Protein AF-A0A4R1QS02-F1 (afdb_monomer)

Secondary structure (DSSP, 8-state):
-----EEEEEHHHHHHHH--HHHHHHHH-TTS------HHHHHHHHHHHHHHHHHHTT-S-STTEEEEEEEEETTEEEEEEEE-S---S--PPP---HHHHHHHHHHHHHHS-STHHHHHHHHHHHHHHHHHTSTT--HHHHHHHHHHTTGGGGG-S-STHHHHHHHHHHHHTT-HHHHHHHHHTT-TTSSSTT--S-----HHHHHHHHHHHHH----HHHHHHHHHHHHB-SSSB--HHHHHHHHHHHHS---HHHHHHHHHHHHHHHHHHTS-HHHHTTTTT---

Radius of gyration: 21.66 Å; Cα contacts (8 Å, |Δi|>4): 419; chains: 1; bounding box: 42×46×67 Å

Mean predicted aligned error: 13.0 Å

pLDDT: mean 78.94, std 24.0, range [31.12, 98.88]

Foldseek 3Di:
DQDWDWDKDQLVVVDVPDDDPVVVVCVVPVVPDPDPPPPVVVQVSVQVVVLVVCVVLVNDDSPAKGFPDWDDDPRIITTTIGGDDDDPDDPDQDADQLVVLVVLLVLLCVQPPDLVQLLLQQLLLLQLLLQVLFPPRDSRRLSSLSNQLQSLCSVDDDFLSSLLSSLVVCVNVSNNVSSVSVLLLQPLPLDCPQGQDDPPDDPSSNVVSNVCSVVDDDDLSSLSSNLSSLQGDSFFGHDSCVSQVVSCVVRVHHDVVSSVSNVVSLVVSCVRSVHRSCVSSVGVHDGD

Nearest PDB structures (foldseek):
  6xz6-assembly2_C  TM=1.643E-01  e=2.592E+00  Trypanosoma brucei brucei TREU927
  3i4r-assembly1_A  TM=1.699E-01  e=7.916E+00  Homo sapiens

Solvent-accessible surface area (backbone atoms only — not comparable to full-atom values): 15759 Å² total; per-residue (Å²): 100,86,50,78,47,77,50,81,45,53,50,75,63,63,50,74,76,76,57,60,81,77,56,61,50,44,76,77,44,70,86,79,61,93,72,79,81,51,77,63,61,60,44,49,55,52,31,53,52,50,40,54,50,31,48,76,70,66,74,48,73,74,69,41,68,40,61,74,48,71,49,80,57,90,62,30,38,39,39,34,35,33,38,67,52,85,81,88,65,82,88,68,83,37,70,72,54,67,72,53,46,53,46,55,46,56,54,26,38,73,65,37,73,62,61,62,59,32,20,19,43,28,11,10,48,32,25,22,42,50,21,70,55,27,91,92,47,60,28,68,60,31,22,46,42,20,45,45,32,66,49,12,36,36,83,38,94,54,48,53,28,20,31,49,43,16,22,54,52,27,46,74,71,51,19,48,61,48,12,49,36,13,53,44,43,76,27,94,81,56,47,75,88,72,54,90,70,52,84,67,48,55,74,66,48,51,49,49,53,55,57,48,38,72,72,58,81,81,53,72,64,43,50,41,40,35,35,20,55,47,27,33,33,53,76,19,51,46,55,50,66,60,45,52,51,49,49,20,67,77,67,74,56,68,56,65,69,61,53,54,49,45,54,49,41,50,51,50,50,26,63,66,49,72,46,63,61,55,72,58,43,39,33,94,74,46,63,100

Organism: NCBI:txid1469948

Sequence (288 aa):
MKIKISVWLMLHEFFHLSLMPDEEEGIKAPHTFDVAATENMFGDILSDETSMLSESIGLLPPDGLSVSRYAFYGKYVTIDVEYSGGLGGEYRYMLPEREEAEELLREAERCNPGPWGNHSRVTAHCAEKIALECAGLDSNKAYIFGLLHDIGRKFGGRHMGHVADGYSYMMSLSYDEVAQICLTHSFNNQTTDEYIGKFDTTYEELKMIQDVLKVTTMDDYDRLIQLCDSLAGSEGVLDIEERMGDVKRRYGSYPQTKWDSNLALKKYFEQKIGKDIYTVVDKDIFRP

Structure (mmCIF, N/CA/C/O backbone):
data_AF-A0A4R1QS02-F1
#
_entry.id   AF-A0A4R1QS02-F1
#
loop_
_atom_site.group_PDB
_atom_site.id
_atom_site.type_symbol
_atom_site.label_atom_id
_atom_site.label_alt_id
_atom_site.label_comp_id
_atom_site.label_asym_id
_atom_site.label_entity_id
_atom_site.label_seq_id
_atom_site.pdbx_PDB_ins_code
_atom_site.Cartn_x
_atom_site.Cartn_y
_atom_site.Cartn_z
_atom_site.occupancy
_atom_site.B_iso_or_equiv
_atom_site.auth_seq_id
_atom_site.auth_comp_id
_atom_site.auth_asym_id
_atom_site.auth_atom_id
_atom_site.pdbx_PDB_model_num
ATOM 1 N N . MET A 1 1 ? -15.607 -14.112 -27.407 1.00 39.06 1 MET A N 1
ATOM 2 C CA . MET A 1 1 ? -15.462 -12.879 -26.600 1.00 39.06 1 MET A CA 1
ATOM 3 C C . MET A 1 1 ? -13.996 -12.501 -26.686 1.00 39.06 1 MET A C 1
ATOM 5 O O . MET A 1 1 ? -13.191 -13.387 -26.472 1.00 39.06 1 MET A O 1
ATOM 9 N N . LYS A 1 2 ? -13.611 -11.278 -27.071 1.00 35.75 2 LYS A N 1
ATOM 10 C CA . LYS A 1 2 ? -12.179 -10.936 -27.148 1.00 35.75 2 LYS A CA 1
ATOM 11 C C . LYS A 1 2 ? -11.676 -10.607 -25.743 1.00 35.75 2 LYS A C 1
ATOM 13 O O . LYS A 1 2 ? -11.978 -9.531 -25.237 1.00 35.75 2 LYS A O 1
ATOM 18 N N . ILE A 1 3 ? -10.999 -11.553 -25.099 1.00 37.25 3 ILE A N 1
ATOM 19 C CA . ILE A 1 3 ? -10.321 -11.326 -23.818 1.00 37.25 3 ILE A CA 1
ATOM 20 C C . ILE A 1 3 ? -8.899 -10.920 -24.151 1.00 37.25 3 ILE A C 1
ATOM 22 O O . ILE A 1 3 ? -8.190 -11.715 -24.744 1.00 37.25 3 ILE A O 1
ATOM 26 N N . LYS A 1 4 ? -8.492 -9.706 -23.786 1.00 37.53 4 LYS A N 1
ATOM 27 C CA . LYS A 1 4 ? -7.102 -9.275 -23.916 1.00 37.53 4 LYS A CA 1
ATOM 28 C C . LYS A 1 4 ? -6.354 -9.694 -22.653 1.00 37.53 4 LYS A C 1
ATOM 30 O O . LYS A 1 4 ? -6.575 -9.104 -21.601 1.00 37.53 4 LYS A O 1
ATOM 35 N N . ILE A 1 5 ? -5.509 -10.710 -22.757 1.00 39.66 5 ILE A N 1
ATOM 36 C CA . ILE A 1 5 ? -4.589 -11.114 -21.687 1.00 39.66 5 ILE A CA 1
ATOM 37 C C . ILE A 1 5 ? -3.223 -10.582 -22.089 1.00 39.66 5 ILE A C 1
ATOM 39 O O . ILE A 1 5 ? -2.801 -10.878 -23.194 1.00 39.66 5 ILE A O 1
ATOM 43 N N . SER A 1 6 ? -2.567 -9.797 -21.235 1.00 38.88 6 SER A N 1
ATOM 44 C CA . SER A 1 6 ? -1.212 -9.291 -21.482 1.00 38.88 6 SER A CA 1
ATOM 45 C C . SER A 1 6 ? -0.221 -10.140 -20.690 1.00 38.88 6 SER A C 1
ATOM 47 O O . SER A 1 6 ? -0.011 -9.891 -19.505 1.00 38.88 6 SER A O 1
ATOM 49 N N . VAL A 1 7 ? 0.380 -11.146 -21.321 1.00 42.22 7 VAL A N 1
ATOM 50 C CA . VAL A 1 7 ? 1.424 -11.958 -20.673 1.00 42.22 7 VAL A CA 1
ATOM 51 C C . VAL A 1 7 ? 2.755 -11.210 -20.751 1.00 42.22 7 VAL A C 1
ATOM 53 O O . VAL A 1 7 ? 3.141 -10.801 -21.842 1.00 42.22 7 VAL A O 1
ATOM 56 N N . TRP A 1 8 ? 3.434 -11.009 -19.616 1.00 39.91 8 TRP A N 1
ATOM 57 C CA . TRP A 1 8 ? 4.780 -10.424 -19.549 1.00 39.91 8 TRP A CA 1
ATOM 58 C C . TRP A 1 8 ? 5.819 -11.540 -19.445 1.00 39.91 8 TRP A C 1
ATOM 60 O O . TRP A 1 8 ? 6.089 -12.046 -18.360 1.00 39.91 8 TRP A O 1
ATOM 70 N N . LEU A 1 9 ? 6.410 -11.921 -20.576 1.00 44.59 9 LEU A N 1
ATOM 71 C CA . LEU A 1 9 ? 7.496 -12.905 -20.610 1.00 44.59 9 LEU A CA 1
ATOM 72 C C . LEU A 1 9 ? 8.847 -12.198 -20.670 1.00 44.59 9 LEU A C 1
ATOM 74 O O . LEU A 1 9 ? 9.071 -11.342 -21.530 1.00 44.59 9 LEU A O 1
ATOM 78 N N . MET A 1 10 ? 9.759 -12.559 -19.765 1.00 36.75 10 MET A N 1
ATOM 79 C CA . MET A 1 10 ? 11.149 -12.113 -19.818 1.00 36.75 10 MET A CA 1
ATOM 80 C C . MET A 1 10 ? 11.857 -12.882 -20.945 1.00 36.75 10 MET A C 1
ATOM 82 O O . MET A 1 10 ? 11.955 -14.106 -20.899 1.00 36.75 10 MET A O 1
ATOM 86 N N . LEU A 1 11 ? 12.390 -12.175 -21.945 1.00 39.44 11 LEU A N 1
ATOM 87 C CA . LEU A 1 11 ? 13.035 -12.743 -23.140 1.00 39.44 11 LEU A CA 1
ATOM 88 C C . LEU A 1 11 ? 14.124 -13.779 -22.808 1.00 39.44 11 LEU A C 1
ATOM 90 O O . LEU A 1 11 ? 14.375 -14.675 -23.601 1.00 39.44 11 LEU A O 1
ATOM 94 N N . HIS A 1 12 ? 14.755 -13.697 -21.633 1.00 37.03 12 HIS A N 1
ATOM 95 C CA . HIS A 1 12 ? 15.780 -14.660 -21.229 1.00 37.03 12 HIS A CA 1
ATOM 96 C C . HIS A 1 12 ? 15.222 -16.061 -20.912 1.00 37.03 12 HIS A C 1
ATOM 98 O O . HIS A 1 12 ? 15.916 -17.045 -21.145 1.00 37.03 12 HIS A O 1
ATOM 104 N N . GLU A 1 13 ? 13.990 -16.171 -20.407 1.00 38.47 13 GLU A N 1
ATOM 105 C CA . GLU A 1 13 ? 13.333 -17.474 -20.211 1.00 38.47 13 GLU A CA 1
ATOM 106 C C . GLU A 1 13 ? 12.705 -17.980 -21.512 1.00 38.47 13 GLU A C 1
ATOM 108 O O . GLU A 1 13 ? 12.780 -19.170 -21.804 1.00 38.47 13 GLU A O 1
ATOM 113 N N . PHE A 1 14 ? 12.201 -17.061 -22.343 1.00 39.88 14 PHE A N 1
ATOM 114 C CA . PHE A 1 14 ? 11.612 -17.373 -23.648 1.00 39.88 14 PHE A CA 1
ATOM 115 C C . PHE A 1 14 ? 12.611 -18.036 -24.614 1.00 39.88 14 PHE A C 1
ATOM 117 O O . PHE A 1 14 ? 12.255 -18.948 -25.352 1.00 39.88 14 PHE A O 1
ATOM 124 N N . PHE A 1 15 ? 13.883 -17.619 -24.601 1.00 40.62 15 PHE A N 1
ATOM 125 C CA . PHE A 1 15 ? 14.887 -18.165 -25.523 1.00 40.62 15 PHE A CA 1
ATOM 126 C C . PHE A 1 15 ? 15.607 -19.415 -25.024 1.00 40.62 15 PHE A C 1
ATOM 128 O O . PHE A 1 15 ? 16.110 -20.180 -25.844 1.00 40.62 15 PHE A O 1
ATOM 135 N N . HIS A 1 16 ? 15.643 -19.664 -23.712 1.00 39.38 16 HIS A N 1
ATOM 136 C CA . HIS A 1 16 ? 16.331 -20.848 -23.193 1.00 39.38 16 HIS A CA 1
ATOM 137 C C . HIS A 1 16 ? 15.531 -22.143 -23.377 1.00 39.38 16 HIS A C 1
ATOM 139 O O . HIS A 1 16 ? 16.124 -23.221 -23.368 1.00 39.38 16 HIS A O 1
ATOM 145 N N . LEU A 1 17 ? 14.211 -22.036 -23.545 1.00 38.59 17 LEU A N 1
ATOM 146 C CA . LEU A 1 17 ? 13.319 -23.181 -23.707 1.00 38.59 17 LEU A CA 1
ATOM 147 C C . LEU A 1 17 ? 13.233 -23.699 -25.152 1.00 38.59 17 LEU A C 1
ATOM 149 O O . LEU A 1 17 ? 13.030 -24.901 -25.315 1.00 38.59 17 LEU A O 1
ATOM 153 N N . SER A 1 18 ? 13.450 -22.861 -26.179 1.00 41.22 18 SER A N 1
ATOM 154 C CA . SER A 1 18 ? 12.957 -23.211 -27.528 1.00 41.22 18 SER A CA 1
ATOM 155 C C . SER A 1 18 ? 13.859 -22.879 -28.729 1.00 41.22 18 SER A C 1
ATOM 157 O O . SER A 1 18 ? 13.427 -23.125 -29.850 1.00 41.22 18 SER A O 1
ATOM 159 N N . LEU A 1 19 ? 15.097 -22.386 -28.562 1.00 39.00 19 LEU A N 1
ATOM 160 C CA . LEU A 1 19 ? 15.996 -22.130 -29.705 1.00 39.00 19 LEU A CA 1
ATOM 161 C C . LEU A 1 19 ? 17.225 -23.050 -29.733 1.00 39.00 19 LEU A C 1
ATOM 163 O O . LEU A 1 19 ? 17.890 -23.273 -28.717 1.00 39.00 19 LEU A O 1
ATOM 167 N N . MET A 1 20 ? 17.559 -23.557 -30.923 1.00 37.19 20 MET A N 1
ATOM 168 C CA . MET A 1 20 ? 18.865 -24.181 -31.176 1.00 37.19 20 MET A CA 1
ATOM 169 C C . MET A 1 20 ? 19.966 -23.100 -31.074 1.00 37.19 20 MET A C 1
ATOM 171 O O . MET A 1 20 ? 19.688 -21.931 -31.351 1.00 37.19 20 MET A O 1
ATOM 175 N N . PRO A 1 21 ? 21.221 -23.445 -30.709 1.00 43.34 21 PRO A N 1
ATOM 176 C CA . PRO A 1 21 ? 22.313 -22.472 -30.518 1.00 43.34 21 PRO A CA 1
ATOM 177 C C . PRO A 1 21 ? 22.504 -21.494 -31.691 1.00 43.34 21 PRO A C 1
ATOM 179 O O . PRO A 1 21 ? 22.929 -20.355 -31.509 1.00 43.34 21 PRO A O 1
ATOM 182 N N . ASP A 1 22 ? 22.141 -21.943 -32.887 1.00 41.69 22 ASP A N 1
ATOM 183 C CA . ASP A 1 22 ? 22.292 -21.245 -34.158 1.00 41.69 22 ASP A CA 1
ATOM 184 C C . ASP A 1 22 ? 21.247 -20.118 -34.340 1.00 41.69 22 ASP A C 1
ATOM 186 O O . ASP A 1 22 ? 21.473 -19.167 -35.084 1.00 41.69 22 ASP A O 1
ATOM 190 N N . GLU A 1 23 ? 20.110 -20.179 -33.639 1.00 41.81 23 GLU A N 1
ATOM 191 C CA . GLU A 1 23 ? 19.020 -19.192 -33.716 1.00 41.81 23 GLU A CA 1
ATOM 192 C C . GLU A 1 23 ? 19.214 -18.036 -32.714 1.00 41.81 23 GLU A C 1
ATOM 194 O O . GLU A 1 23 ? 18.770 -16.909 -32.951 1.00 41.81 23 GLU A O 1
ATOM 199 N N . GLU A 1 24 ? 19.962 -18.271 -31.630 1.00 42.09 24 GLU A N 1
ATOM 200 C CA . GLU A 1 24 ? 20.346 -17.250 -30.644 1.00 42.09 24 GLU A CA 1
ATOM 201 C C . GLU A 1 24 ? 21.276 -16.171 -31.245 1.00 42.09 24 GLU A C 1
ATOM 203 O O . GLU A 1 24 ? 21.247 -15.004 -30.832 1.00 42.09 24 GLU A O 1
ATOM 208 N N . GLU A 1 25 ? 22.102 -16.535 -32.233 1.00 39.47 25 GLU A N 1
ATOM 209 C CA . GLU A 1 25 ? 22.986 -15.602 -32.948 1.00 39.47 25 GLU A CA 1
ATOM 210 C C . GLU A 1 25 ? 22.213 -14.656 -33.883 1.00 39.47 25 GLU A C 1
ATOM 212 O O . GLU A 1 25 ? 22.580 -13.482 -34.005 1.00 39.47 25 GLU A O 1
ATOM 217 N N . GLY A 1 26 ? 21.098 -15.104 -34.469 1.00 38.38 26 GLY A N 1
ATOM 218 C CA . GLY A 1 26 ? 20.275 -14.299 -35.384 1.00 38.38 26 GLY A CA 1
ATOM 219 C C . GLY A 1 26 ? 19.576 -13.114 -34.732 1.00 38.38 26 GLY A C 1
ATOM 220 O O . GLY A 1 26 ? 19.311 -12.107 -35.384 1.00 38.38 26 GLY A O 1
ATOM 221 N N . ILE A 1 27 ? 19.357 -13.176 -33.422 1.00 41.78 27 ILE A N 1
ATOM 222 C CA . ILE A 1 27 ? 18.743 -12.090 -32.650 1.00 41.78 27 ILE A CA 1
ATOM 223 C C . ILE A 1 27 ? 19.806 -11.082 -32.176 1.00 41.78 27 ILE A C 1
ATOM 225 O O . ILE A 1 27 ? 19.516 -9.895 -32.021 1.00 41.78 27 ILE A O 1
ATOM 229 N N . LYS A 1 28 ? 21.061 -11.522 -32.002 1.00 39.56 28 LYS A N 1
ATOM 230 C CA . LYS A 1 28 ? 22.201 -10.656 -31.644 1.00 39.56 28 LYS A CA 1
ATOM 231 C C . LYS A 1 28 ? 22.774 -9.909 -32.858 1.00 39.56 28 LYS A C 1
ATOM 233 O O . LYS A 1 28 ? 23.329 -8.824 -32.683 1.00 39.56 28 LYS A O 1
ATOM 238 N N . ALA A 1 29 ? 22.620 -10.451 -34.069 1.00 35.91 29 ALA A N 1
ATOM 239 C CA . ALA A 1 29 ? 23.054 -9.835 -35.324 1.00 35.91 29 ALA A CA 1
ATOM 240 C C . ALA A 1 29 ? 22.067 -10.145 -36.477 1.00 35.91 29 ALA A C 1
ATOM 242 O O . ALA A 1 29 ? 22.348 -10.987 -37.326 1.00 35.91 29 ALA A O 1
ATOM 243 N N . PRO A 1 30 ? 20.932 -9.430 -36.585 1.00 37.34 30 PRO A N 1
ATOM 244 C CA . PRO A 1 30 ? 19.859 -9.744 -37.544 1.00 37.34 30 PRO A CA 1
ATOM 245 C C . PRO A 1 30 ? 20.227 -9.558 -39.028 1.00 37.34 30 PRO A C 1
ATOM 247 O O . PRO A 1 30 ? 19.411 -9.803 -39.908 1.00 37.34 30 PRO A O 1
ATOM 250 N N . HIS A 1 31 ? 21.449 -9.115 -39.332 1.00 36.88 31 HIS A N 1
ATOM 251 C CA . HIS A 1 31 ? 21.932 -8.857 -40.692 1.00 36.88 31 HIS A CA 1
ATOM 252 C C . HIS A 1 31 ? 22.631 -10.067 -41.336 1.00 36.88 31 HIS A C 1
ATOM 254 O O . HIS A 1 31 ? 23.068 -9.962 -42.479 1.00 36.88 31 HIS A O 1
ATOM 260 N N . THR A 1 32 ? 22.802 -11.175 -40.605 1.00 35.00 32 THR A N 1
ATOM 261 C CA . THR A 1 32 ? 23.592 -12.341 -41.043 1.00 35.00 32 THR A CA 1
ATOM 262 C C . THR A 1 32 ? 22.756 -13.539 -41.494 1.00 35.00 32 THR A C 1
ATOM 264 O O . THR A 1 32 ? 23.335 -14.546 -41.890 1.00 35.00 32 THR A O 1
ATOM 267 N N . PHE A 1 33 ? 21.423 -13.451 -41.455 1.00 34.12 33 PHE A N 1
ATOM 268 C CA . PHE A 1 33 ? 20.527 -14.536 -41.862 1.00 34.12 33 PHE A CA 1
ATOM 269 C C . PHE A 1 33 ? 19.773 -14.189 -43.151 1.00 34.12 33 PHE A C 1
ATOM 271 O O . PHE A 1 33 ? 19.088 -13.172 -43.228 1.00 34.12 33 PHE A O 1
ATOM 278 N N . ASP A 1 34 ? 19.873 -15.076 -44.147 1.00 31.12 34 ASP A N 1
ATOM 279 C CA . ASP A 1 34 ? 19.176 -14.990 -45.443 1.00 31.12 34 ASP A CA 1
ATOM 280 C C . ASP A 1 34 ? 17.757 -15.607 -45.419 1.00 31.12 34 ASP A C 1
ATOM 282 O O . ASP A 1 34 ? 17.057 -15.613 -46.433 1.00 31.12 34 ASP A O 1
ATOM 286 N N . VAL A 1 35 ? 17.301 -16.129 -44.274 1.00 36.88 35 VAL A N 1
ATOM 287 C CA . VAL A 1 35 ? 15.957 -16.707 -44.115 1.00 36.88 35 VAL A CA 1
ATOM 288 C C . VAL A 1 35 ? 15.084 -15.736 -43.328 1.00 36.88 35 VAL A C 1
ATOM 290 O O . VAL A 1 35 ? 15.206 -15.599 -42.115 1.00 36.88 35 VAL A O 1
ATOM 293 N N . ALA A 1 36 ? 14.178 -15.062 -44.034 1.00 31.73 36 ALA A N 1
ATOM 294 C CA . ALA A 1 36 ? 13.095 -14.316 -43.417 1.00 31.73 36 ALA A CA 1
ATOM 295 C C . ALA A 1 36 ? 12.112 -15.311 -42.781 1.00 31.73 36 ALA A C 1
ATOM 297 O O . ALA A 1 36 ? 11.316 -15.930 -43.489 1.00 31.73 36 ALA A O 1
ATOM 298 N N . ALA A 1 37 ? 12.160 -15.470 -41.456 1.00 35.72 37 ALA A N 1
ATOM 299 C CA . ALA A 1 37 ? 11.031 -16.029 -40.722 1.00 35.72 37 ALA A CA 1
ATOM 300 C C . ALA A 1 37 ? 9.830 -15.109 -40.979 1.00 35.72 37 ALA A C 1
ATOM 302 O O . ALA A 1 37 ? 9.855 -13.920 -40.657 1.00 35.72 37 ALA A O 1
ATOM 303 N N . THR A 1 38 ? 8.816 -15.622 -41.663 1.00 33.91 38 THR A N 1
ATOM 304 C CA . THR A 1 38 ? 7.607 -14.866 -41.981 1.00 33.91 38 THR A CA 1
ATOM 305 C C . THR A 1 38 ? 6.813 -14.597 -40.696 1.00 33.91 38 THR A C 1
ATOM 307 O O . THR A 1 38 ? 6.871 -15.389 -39.757 1.00 33.91 38 THR A O 1
ATOM 310 N N . GLU A 1 39 ? 6.071 -13.482 -40.637 1.00 35.59 39 GLU A N 1
ATOM 311 C CA . GLU A 1 39 ? 5.305 -13.040 -39.448 1.00 35.59 39 GLU A CA 1
ATOM 312 C C . GLU A 1 39 ? 4.411 -14.138 -38.836 1.00 35.59 39 GLU A C 1
ATOM 314 O O . GLU A 1 39 ? 4.156 -14.139 -37.635 1.00 35.59 39 GLU A O 1
ATOM 319 N N . ASN A 1 40 ? 3.968 -15.100 -39.649 1.00 41.53 40 ASN A N 1
ATOM 320 C CA . ASN A 1 40 ? 3.156 -16.237 -39.220 1.00 41.53 40 ASN A CA 1
ATOM 321 C C . ASN A 1 40 ? 3.909 -17.238 -38.322 1.00 41.53 40 ASN A C 1
ATOM 323 O O . ASN A 1 40 ? 3.342 -17.669 -37.331 1.00 41.53 40 ASN A O 1
ATOM 327 N N . MET A 1 41 ? 5.182 -17.555 -38.585 1.00 46.06 41 MET A N 1
ATOM 328 C CA . MET A 1 41 ? 5.913 -18.564 -37.801 1.00 46.06 41 MET A CA 1
ATOM 329 C C . MET A 1 41 ? 6.229 -18.081 -36.382 1.00 46.06 41 MET A C 1
ATOM 331 O O . MET A 1 41 ? 6.160 -18.856 -35.436 1.00 46.06 41 MET A O 1
ATOM 335 N N . PHE A 1 42 ? 6.537 -16.791 -36.220 1.00 53.56 42 PHE A N 1
ATOM 336 C CA . PHE A 1 42 ? 6.710 -16.194 -34.892 1.00 53.56 42 PHE A CA 1
ATOM 337 C C . PHE A 1 42 ? 5.391 -16.135 -34.116 1.00 53.56 42 PHE A C 1
ATOM 339 O O . PHE A 1 42 ? 5.384 -16.365 -32.909 1.00 53.56 42 PHE A O 1
ATOM 346 N N . GLY A 1 43 ? 4.282 -15.842 -34.803 1.00 51.69 43 GLY A N 1
ATOM 347 C CA . GLY A 1 43 ? 2.945 -15.875 -34.214 1.00 51.69 43 GLY A CA 1
ATOM 348 C C . GLY A 1 43 ? 2.550 -17.270 -33.731 1.00 51.69 43 GLY A C 1
ATOM 349 O O . GLY A 1 43 ? 2.017 -17.385 -32.631 1.00 51.69 43 GLY A O 1
ATOM 350 N N . ASP A 1 44 ? 2.871 -18.309 -34.505 1.00 55.84 44 ASP A N 1
ATOM 351 C CA . ASP A 1 44 ? 2.578 -19.705 -34.166 1.00 55.84 44 ASP A CA 1
ATOM 352 C C . ASP A 1 44 ? 3.389 -20.166 -32.941 1.00 55.84 44 ASP A C 1
ATOM 354 O O . ASP A 1 44 ? 2.802 -20.656 -31.980 1.00 55.84 44 ASP A O 1
ATOM 358 N N . ILE A 1 45 ? 4.704 -19.893 -32.901 1.00 60.00 45 ILE A N 1
ATOM 359 C CA . ILE A 1 45 ? 5.560 -20.204 -31.735 1.00 60.00 45 ILE A CA 1
ATOM 360 C C . ILE A 1 45 ? 5.046 -19.494 -30.478 1.00 60.00 45 ILE A C 1
ATOM 362 O O . ILE A 1 45 ? 4.907 -20.107 -29.423 1.00 60.00 45 ILE A O 1
ATOM 366 N N . LEU A 1 46 ? 4.734 -18.197 -30.582 1.00 57.34 46 LEU A N 1
ATOM 367 C CA . LEU A 1 46 ? 4.169 -17.453 -29.459 1.00 57.34 46 LEU A CA 1
ATOM 368 C C . LEU A 1 46 ? 2.824 -18.049 -29.036 1.00 57.34 46 LEU A C 1
ATOM 370 O O . LEU A 1 46 ? 2.588 -18.190 -27.843 1.00 57.34 46 LEU A O 1
ATOM 374 N N . SER A 1 47 ? 1.949 -18.416 -29.973 1.00 56.19 47 SER A N 1
ATOM 375 C CA . SER A 1 47 ? 0.629 -18.976 -29.666 1.00 56.19 47 SER A CA 1
ATOM 376 C C . SER A 1 47 ? 0.706 -20.329 -28.970 1.00 56.19 47 SER A C 1
ATOM 378 O O . SER A 1 47 ? -0.037 -20.541 -28.010 1.00 56.19 47 SER A O 1
ATOM 380 N N . ASP A 1 48 ? 1.612 -21.205 -29.395 1.00 61.56 48 ASP A N 1
ATOM 381 C CA . ASP A 1 48 ? 1.818 -22.517 -28.779 1.00 61.56 48 ASP A CA 1
ATOM 382 C C . ASP A 1 48 ? 2.332 -22.364 -27.340 1.00 61.56 48 ASP A C 1
ATOM 384 O O . ASP A 1 48 ? 1.743 -22.913 -26.408 1.00 61.56 48 ASP A O 1
ATOM 388 N N . GLU A 1 49 ? 3.340 -21.515 -27.122 1.00 61.09 49 GLU A N 1
ATOM 389 C CA . GLU A 1 49 ? 3.881 -21.248 -25.782 1.00 61.09 49 GLU A CA 1
ATOM 390 C C . GLU A 1 49 ? 2.867 -20.526 -24.880 1.00 61.09 49 GLU A C 1
ATOM 392 O O . GLU A 1 49 ? 2.735 -20.839 -23.696 1.00 61.09 49 GLU A O 1
ATOM 397 N N . THR A 1 50 ? 2.086 -19.585 -25.426 1.00 55.56 50 THR A N 1
ATOM 398 C CA . THR A 1 50 ? 1.040 -18.899 -24.645 1.00 55.56 50 THR A CA 1
ATOM 399 C C . THR A 1 50 ? -0.084 -19.863 -24.267 1.00 55.56 50 THR A C 1
ATOM 401 O O . THR A 1 50 ? -0.634 -19.749 -23.172 1.00 55.56 50 THR A O 1
ATOM 404 N N . SER A 1 51 ? -0.400 -20.832 -25.132 1.00 55.06 51 SER A N 1
ATOM 405 C CA . SER A 1 51 ? -1.367 -21.895 -24.836 1.00 55.06 51 SER A CA 1
ATOM 406 C C . SER A 1 51 ? -0.836 -22.794 -23.720 1.00 55.06 51 SER A C 1
ATOM 408 O O . SER A 1 51 ? -1.515 -22.941 -22.705 1.00 55.06 51 SER A O 1
ATOM 410 N N . MET A 1 52 ? 0.421 -23.242 -23.810 1.00 52.22 52 MET A N 1
ATOM 411 C CA . MET A 1 52 ? 1.077 -24.033 -22.760 1.00 52.22 52 MET A CA 1
ATOM 412 C C . MET A 1 52 ? 1.158 -23.305 -21.408 1.00 52.22 52 MET A C 1
ATOM 414 O O . MET A 1 52 ? 0.924 -23.911 -20.358 1.00 52.22 52 MET A O 1
ATOM 418 N N . LEU A 1 53 ? 1.444 -21.999 -21.406 1.00 50.34 53 LEU A N 1
ATOM 419 C CA . LEU A 1 53 ? 1.451 -21.174 -20.192 1.00 50.34 53 LEU A CA 1
ATOM 420 C C . LEU A 1 53 ? 0.041 -20.977 -19.628 1.00 50.34 53 LEU A C 1
ATOM 422 O O . LEU A 1 53 ? -0.158 -21.088 -18.420 1.00 50.34 53 LEU A O 1
ATOM 426 N N . SER A 1 54 ? -0.950 -20.724 -20.488 1.00 48.91 54 SER A N 1
ATOM 427 C CA . SER A 1 54 ? -2.346 -20.572 -20.065 1.00 48.91 54 SER A CA 1
ATOM 428 C C . SER A 1 54 ? -2.919 -21.865 -19.478 1.00 48.91 54 SER A C 1
ATOM 430 O O . SER A 1 54 ? -3.648 -21.806 -18.487 1.00 48.91 54 SER A O 1
ATOM 432 N N . GLU A 1 55 ? -2.523 -23.021 -20.016 1.00 49.06 55 GLU A N 1
ATOM 433 C CA . GLU A 1 55 ? -2.840 -24.345 -19.477 1.00 49.06 55 GLU A CA 1
ATOM 434 C C . GLU A 1 55 ? -2.160 -24.575 -18.123 1.00 49.06 55 GLU A C 1
ATOM 436 O O . GLU A 1 55 ? -2.807 -25.012 -17.172 1.00 49.06 55 GLU A O 1
ATOM 441 N N . SER A 1 56 ? -0.872 -24.233 -18.012 1.00 40.19 56 SER A N 1
ATOM 442 C CA . SER A 1 56 ? -0.077 -24.434 -16.791 1.00 40.19 56 SER A CA 1
ATOM 443 C C . SER A 1 56 ? -0.539 -23.554 -15.624 1.00 40.19 56 SER A C 1
ATOM 445 O O . SER A 1 56 ? -0.416 -23.955 -14.469 1.00 40.19 56 SER A O 1
ATOM 447 N N . ILE A 1 57 ? -1.097 -22.376 -15.919 1.00 41.53 57 ILE A N 1
ATOM 448 C CA . ILE A 1 57 ? -1.635 -21.423 -14.932 1.00 41.53 57 ILE A CA 1
ATOM 449 C C . ILE A 1 57 ? -3.158 -21.624 -14.733 1.00 41.53 57 ILE A C 1
ATOM 451 O O . ILE A 1 57 ? -3.765 -21.023 -13.850 1.00 41.53 57 ILE A O 1
ATOM 455 N N . GLY A 1 58 ? -3.803 -22.505 -15.509 1.00 42.34 58 GLY A N 1
ATOM 456 C CA . GLY A 1 58 ? -5.241 -22.786 -15.400 1.00 42.34 58 GLY A CA 1
ATOM 457 C C . GLY A 1 58 ? -6.143 -21.634 -15.860 1.00 42.34 58 GLY A C 1
ATOM 458 O O . GLY A 1 58 ? -7.296 -21.549 -15.439 1.00 42.34 58 GLY A O 1
ATOM 459 N N . LEU A 1 59 ? -5.624 -20.742 -16.709 1.00 47.62 59 LEU A N 1
ATOM 460 C CA . LEU A 1 59 ? -6.293 -19.518 -17.159 1.00 47.62 59 LEU A CA 1
ATOM 461 C C . LEU A 1 59 ? -7.430 -19.799 -18.146 1.00 47.62 59 LEU A C 1
ATOM 463 O O . LEU A 1 59 ? -8.475 -19.155 -18.071 1.00 47.62 59 LEU A O 1
ATOM 467 N N . LEU A 1 60 ? -7.244 -20.739 -19.077 1.00 49.97 60 LEU A N 1
ATOM 468 C CA . LEU A 1 60 ? -8.193 -21.011 -20.157 1.00 49.97 60 LEU A CA 1
ATOM 469 C C . LEU A 1 60 ? -8.099 -22.476 -20.628 1.00 49.97 60 LEU A C 1
ATOM 471 O O . LEU A 1 60 ? -7.028 -23.075 -20.556 1.00 49.97 60 LEU A O 1
ATOM 475 N N . PRO A 1 61 ? -9.199 -23.068 -21.130 1.00 52.53 61 PRO A N 1
ATOM 476 C CA . PRO A 1 61 ? -9.146 -24.314 -21.887 1.00 52.53 61 PRO A CA 1
ATOM 477 C C . PRO A 1 61 ? -8.209 -24.191 -23.105 1.00 52.53 61 PRO A C 1
ATOM 479 O O . PRO A 1 61 ? -8.217 -23.142 -23.752 1.00 52.53 61 PRO A O 1
ATOM 482 N N . PRO A 1 62 ? -7.463 -25.254 -23.457 1.00 48.31 62 PRO A N 1
ATOM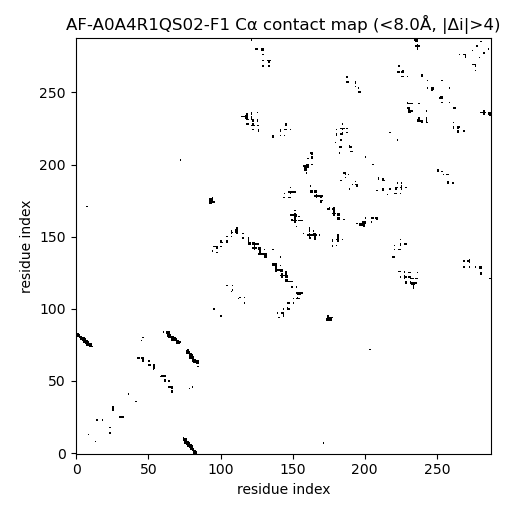 483 C CA . PRO A 1 62 ? -6.463 -25.235 -24.535 1.00 48.31 62 PRO A CA 1
ATOM 484 C C . PRO A 1 62 ? -7.070 -24.920 -25.910 1.00 48.31 62 PRO A C 1
ATOM 486 O O . PRO A 1 62 ? -6.452 -24.295 -26.772 1.00 48.31 62 PRO A O 1
ATOM 489 N N . ASP A 1 63 ? -8.328 -25.312 -26.106 1.00 52.41 63 ASP A 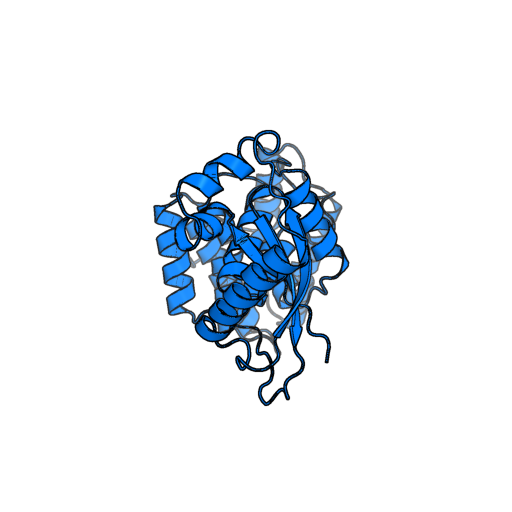N 1
ATOM 490 C CA . ASP A 1 63 ? -9.023 -25.164 -27.374 1.00 52.41 63 ASP A CA 1
ATOM 491 C C . ASP A 1 63 ? -9.563 -23.734 -27.539 1.00 52.41 63 ASP A C 1
ATOM 493 O O . ASP A 1 63 ? -10.621 -23.370 -27.015 1.00 52.41 63 ASP A O 1
ATOM 497 N N . GLY A 1 64 ? -8.855 -22.921 -28.325 1.00 54.97 64 GLY A N 1
ATOM 498 C CA . GLY A 1 64 ? -9.390 -21.673 -28.872 1.00 54.97 64 GLY A CA 1
ATOM 499 C C . GLY A 1 64 ? -8.638 -20.393 -28.523 1.00 54.97 64 GLY A C 1
ATOM 500 O O . GLY A 1 64 ? -9.206 -19.326 -28.776 1.00 54.97 64 GLY A O 1
ATOM 501 N N . LEU A 1 65 ? -7.418 -20.465 -27.975 1.00 58.56 65 LEU A N 1
ATOM 502 C CA . LEU A 1 65 ? -6.493 -19.326 -27.943 1.00 58.56 65 LEU A CA 1
ATOM 503 C C . LEU A 1 65 ? -5.850 -19.097 -29.318 1.00 58.56 65 LEU A C 1
ATOM 505 O O . LEU A 1 65 ? -5.415 -20.032 -29.982 1.00 58.56 65 LEU A O 1
ATOM 509 N N . SER A 1 66 ? -5.753 -17.835 -29.726 1.00 58.19 66 SER A N 1
ATOM 510 C CA . SER A 1 66 ? -4.956 -17.409 -30.880 1.00 58.19 66 SER A CA 1
ATOM 511 C C . SER A 1 66 ? -4.254 -16.093 -30.578 1.00 58.19 66 SER A C 1
ATOM 513 O O . SER A 1 66 ? -4.891 -15.177 -30.058 1.00 58.19 66 SER A O 1
ATOM 515 N N . VAL A 1 67 ? -2.978 -15.947 -30.931 1.00 56.44 67 VAL A N 1
ATOM 516 C CA . VAL A 1 67 ? -2.279 -14.658 -30.803 1.00 56.44 67 VAL A CA 1
ATOM 517 C C . VAL A 1 67 ? -2.796 -13.681 -31.855 1.00 56.44 67 VAL A C 1
ATOM 519 O O . VAL A 1 67 ? -2.704 -13.915 -33.055 1.00 56.44 67 VAL A O 1
ATOM 522 N N . SER A 1 68 ? -3.344 -12.562 -31.395 1.00 52.66 68 SER A N 1
ATOM 523 C CA . SER A 1 68 ? -3.888 -11.505 -32.254 1.00 52.66 68 SER A CA 1
ATOM 524 C C . SER A 1 68 ? -2.876 -10.393 -32.533 1.00 52.66 68 SER A C 1
ATOM 526 O O . SER A 1 68 ? -2.915 -9.757 -33.589 1.00 52.66 68 SER A O 1
ATOM 528 N N . ARG A 1 69 ? -1.967 -10.141 -31.585 1.00 49.50 69 ARG A N 1
ATOM 529 C CA . ARG A 1 69 ? -0.928 -9.111 -31.660 1.00 49.50 69 ARG A CA 1
ATOM 530 C C . ARG A 1 69 ? 0.151 -9.404 -30.621 1.00 49.50 69 ARG A C 1
ATOM 532 O O . ARG A 1 69 ? -0.137 -9.957 -29.572 1.00 49.50 69 ARG A O 1
ATOM 539 N N . TYR A 1 70 ? 1.379 -8.978 -30.879 1.00 52.56 70 TYR A N 1
ATOM 540 C CA . TYR A 1 70 ? 2.436 -8.937 -29.874 1.00 52.56 70 TYR A CA 1
ATOM 541 C C . TYR A 1 70 ? 3.235 -7.637 -30.003 1.00 52.56 70 TYR A C 1
ATOM 543 O O . TYR A 1 70 ? 3.247 -7.004 -31.063 1.00 52.56 70 TYR A O 1
ATOM 551 N N . ALA A 1 71 ? 3.875 -7.208 -28.917 1.00 43.44 71 ALA A N 1
ATOM 552 C CA . ALA A 1 71 ? 4.772 -6.059 -28.904 1.00 43.44 71 ALA A CA 1
ATOM 553 C C . ALA A 1 71 ? 5.955 -6.286 -27.956 1.00 43.44 71 ALA A C 1
ATOM 555 O O . ALA A 1 71 ? 5.786 -6.774 -26.836 1.00 43.44 71 ALA A O 1
ATOM 556 N N . PHE A 1 72 ? 7.144 -5.892 -28.413 1.00 44.91 72 PHE A N 1
ATOM 557 C CA . PHE A 1 72 ? 8.384 -5.961 -27.645 1.00 44.91 72 PHE A CA 1
ATOM 558 C C . PHE A 1 72 ? 8.596 -4.673 -26.840 1.00 44.91 72 PHE A C 1
ATOM 560 O O . PHE A 1 72 ? 8.555 -3.572 -27.391 1.00 44.91 72 PHE A O 1
ATOM 567 N N . TYR A 1 73 ? 8.885 -4.823 -25.550 1.00 38.47 73 TYR A N 1
ATOM 568 C CA . TYR A 1 73 ? 9.247 -3.762 -24.613 1.00 38.47 73 TYR A CA 1
ATOM 569 C C . TYR A 1 73 ? 10.590 -4.100 -23.957 1.00 38.47 73 TYR A C 1
ATOM 571 O O . TYR A 1 73 ? 10.661 -4.697 -22.883 1.00 38.47 73 TYR A O 1
ATOM 579 N N . GLY A 1 74 ? 11.689 -3.748 -24.626 1.00 51.06 74 GLY A N 1
ATOM 580 C CA . GLY A 1 74 ? 13.036 -4.069 -24.148 1.00 51.06 74 GLY A CA 1
ATOM 581 C C . GLY A 1 74 ? 13.261 -5.581 -24.060 1.00 51.06 74 GLY A C 1
ATOM 582 O O . GLY A 1 74 ? 13.320 -6.248 -25.087 1.00 51.06 74 GLY A O 1
ATOM 583 N N . LYS A 1 75 ? 13.394 -6.115 -22.834 1.00 39.94 75 LYS A N 1
ATOM 584 C CA . LYS A 1 75 ? 13.513 -7.561 -22.558 1.00 39.94 75 LYS A CA 1
ATOM 585 C C . LYS A 1 75 ? 12.167 -8.264 -22.357 1.00 39.94 75 LYS A C 1
ATOM 587 O O . LYS A 1 75 ? 12.171 -9.438 -22.012 1.00 39.94 75 LYS A O 1
ATOM 592 N N . TYR A 1 76 ? 11.047 -7.580 -22.541 1.00 40.72 76 TYR A N 1
ATOM 593 C CA . TYR A 1 76 ? 9.723 -8.145 -22.318 1.00 40.72 76 TYR A CA 1
ATOM 594 C C . TYR A 1 76 ? 8.942 -8.243 -23.620 1.00 40.72 76 TYR A C 1
ATOM 596 O O . TYR A 1 76 ? 9.062 -7.386 -24.497 1.00 40.72 76 TYR A O 1
ATOM 604 N N . VAL A 1 77 ? 8.124 -9.280 -23.735 1.00 46.06 77 VAL A N 1
ATOM 605 C CA . VAL A 1 77 ? 7.108 -9.411 -24.779 1.00 46.06 77 VAL A CA 1
ATOM 606 C C . VAL A 1 77 ? 5.742 -9.297 -24.125 1.00 46.06 77 VAL A C 1
ATOM 608 O O . VAL A 1 77 ? 5.501 -9.924 -23.101 1.00 46.06 77 VAL A O 1
ATOM 611 N N . THR A 1 78 ? 4.875 -8.489 -24.732 1.00 45.69 78 THR A N 1
ATOM 612 C CA . THR A 1 78 ? 3.431 -8.488 -24.478 1.00 45.69 78 THR A CA 1
ATOM 613 C C . THR A 1 78 ? 2.751 -9.218 -25.625 1.00 45.69 78 THR A C 1
ATOM 615 O O . THR A 1 78 ? 3.046 -8.938 -26.788 1.00 45.69 78 THR A O 1
ATOM 618 N N . ILE A 1 79 ? 1.869 -10.159 -25.307 1.00 53.69 79 ILE A N 1
ATOM 619 C CA . ILE A 1 79 ? 1.128 -10.961 -26.284 1.00 53.69 79 ILE A CA 1
ATOM 620 C C . ILE A 1 79 ? -0.348 -10.719 -26.023 1.00 53.69 79 ILE A C 1
ATOM 622 O O . ILE A 1 79 ? -0.799 -11.000 -24.925 1.00 53.69 79 ILE A O 1
ATOM 626 N N . ASP A 1 80 ? -1.078 -10.216 -27.012 1.00 50.75 80 ASP A N 1
ATOM 627 C CA . ASP A 1 80 ? -2.532 -10.117 -27.000 1.00 50.75 80 ASP A CA 1
ATOM 628 C C . ASP A 1 80 ? -3.102 -11.413 -27.578 1.00 50.75 80 ASP A C 1
ATOM 630 O O . ASP A 1 80 ? -3.070 -11.632 -28.794 1.00 50.75 80 ASP A O 1
ATOM 634 N N . VAL A 1 81 ? -3.665 -12.264 -26.732 1.00 57.75 81 VAL A N 1
ATOM 635 C CA . VAL A 1 81 ? -4.398 -13.456 -27.179 1.00 57.75 81 VAL A CA 1
ATOM 636 C C . VAL A 1 81 ? -5.882 -13.154 -27.383 1.00 57.75 81 VAL A C 1
ATOM 638 O O . VAL A 1 81 ? -6.448 -12.295 -26.721 1.00 57.75 81 VAL A O 1
ATOM 641 N N . GLU A 1 82 ? -6.522 -13.845 -28.317 1.00 55.25 82 GLU A N 1
ATOM 642 C CA . GLU A 1 82 ? -7.971 -13.915 -28.484 1.00 55.25 82 GLU A CA 1
ATOM 643 C C . GLU A 1 82 ? -8.433 -15.326 -28.118 1.00 55.25 82 GLU A C 1
ATOM 645 O O . GLU A 1 82 ? -7.912 -16.299 -28.654 1.00 55.25 82 GLU A O 1
ATOM 650 N N . TYR A 1 83 ? -9.418 -15.435 -27.221 1.00 57.78 83 TYR A N 1
ATOM 651 C CA . TYR A 1 83 ? -10.009 -16.713 -26.827 1.00 57.78 83 TYR A CA 1
ATOM 652 C C . TYR A 1 83 ? -11.413 -16.888 -27.423 1.00 57.78 83 TYR A C 1
ATOM 654 O O . TYR A 1 83 ? -12.304 -16.045 -27.262 1.00 57.78 83 TYR A O 1
ATOM 662 N N . SER A 1 84 ? -11.618 -17.993 -28.132 1.00 56.50 84 SER A N 1
ATOM 663 C CA . SER A 1 84 ? -12.852 -18.302 -28.865 1.00 56.50 84 SER A CA 1
ATOM 664 C C . SER A 1 84 ? -13.720 -19.387 -28.212 1.00 56.50 84 SER A C 1
ATOM 666 O O . SER A 1 84 ? -14.856 -19.583 -28.650 1.00 56.50 84 SER A O 1
ATOM 668 N N . GLY A 1 85 ? -13.252 -20.032 -27.137 1.00 53.62 85 GLY A N 1
ATOM 669 C CA . GLY A 1 85 ? -14.008 -21.053 -26.410 1.00 53.62 85 GLY A CA 1
ATOM 670 C C . GLY A 1 85 ? -15.076 -20.495 -25.454 1.00 53.62 85 GLY A C 1
ATOM 671 O O . GLY A 1 85 ? -15.092 -19.316 -25.091 1.00 53.62 85 GLY A O 1
ATOM 672 N N . GLY A 1 86 ? -16.017 -21.354 -25.048 1.00 43.50 86 GLY A N 1
ATOM 673 C CA . GLY A 1 86 ? -17.053 -21.014 -24.068 1.00 43.50 86 GLY A CA 1
ATOM 674 C C . GLY A 1 86 ? -16.463 -20.870 -22.664 1.00 43.50 86 GLY A C 1
ATOM 675 O O . GLY A 1 86 ? -15.780 -21.770 -22.184 1.00 43.50 86 GLY A O 1
ATOM 676 N N . LEU A 1 87 ? -16.719 -19.743 -21.998 1.00 47.66 87 LEU A N 1
ATOM 677 C CA . LEU A 1 87 ? -16.241 -19.485 -20.638 1.00 47.66 87 LEU A CA 1
ATOM 678 C C . LEU A 1 87 ? -17.172 -20.164 -19.635 1.00 47.66 87 LEU A C 1
ATOM 680 O O . LEU A 1 87 ? -18.276 -19.690 -19.379 1.00 47.66 87 LEU A O 1
ATOM 684 N N . GLY A 1 88 ? -16.731 -21.296 -19.095 1.00 37.47 88 GLY A N 1
ATOM 685 C CA . GLY A 1 88 ? -17.403 -21.995 -17.999 1.00 37.47 88 GLY A CA 1
ATOM 686 C C . GLY A 1 88 ? -16.969 -21.546 -16.598 1.00 37.47 88 GLY A C 1
ATOM 687 O O . GLY A 1 88 ? -17.399 -22.162 -15.628 1.00 37.47 88 GLY A O 1
ATOM 688 N N . GLY A 1 89 ? -16.128 -20.514 -16.466 1.00 40.03 89 GLY A N 1
ATOM 689 C CA . GLY A 1 89 ? -15.629 -20.030 -15.177 1.00 40.03 89 GLY A CA 1
ATOM 690 C C . GLY A 1 89 ? -15.460 -18.514 -15.169 1.00 40.03 89 GLY A C 1
ATOM 691 O O . GLY A 1 89 ? -14.953 -17.937 -16.130 1.00 40.03 89 GLY A O 1
ATOM 692 N N . GLU A 1 90 ? -15.919 -17.862 -14.103 1.00 38.69 90 GLU A N 1
ATOM 693 C CA . GLU A 1 90 ? -15.606 -16.459 -13.830 1.00 38.69 90 GLU A CA 1
ATOM 694 C C . GLU A 1 90 ? -14.101 -16.334 -13.542 1.00 38.69 90 GLU A C 1
ATOM 696 O O . GLU A 1 90 ? -13.588 -17.024 -12.661 1.00 38.69 90 GLU A O 1
ATOM 701 N N . TYR A 1 91 ? -13.396 -15.454 -14.262 1.00 42.19 91 TYR A N 1
ATOM 702 C CA . TYR A 1 91 ? -12.059 -15.001 -13.866 1.00 42.19 91 TYR A CA 1
ATOM 703 C C . TYR A 1 91 ? -12.177 -14.357 -12.480 1.00 42.19 91 TYR A C 1
ATOM 705 O O . TYR A 1 91 ? -12.709 -13.254 -12.343 1.00 42.19 91 TYR A O 1
ATOM 713 N N . ARG A 1 92 ? -11.733 -15.059 -11.436 1.00 48.66 92 ARG A N 1
ATOM 714 C CA . ARG A 1 92 ? -11.580 -14.475 -10.105 1.00 48.66 92 ARG A CA 1
ATOM 715 C C . ARG A 1 92 ? -10.229 -13.783 -10.059 1.00 48.66 92 ARG A C 1
ATOM 717 O O . ARG A 1 92 ? -9.211 -14.440 -10.239 1.00 48.66 92 ARG A O 1
ATOM 724 N N . TYR A 1 93 ? -10.239 -12.479 -9.800 1.00 55.25 93 TYR A N 1
ATOM 725 C CA . TYR A 1 93 ? -9.058 -11.762 -9.333 1.00 55.25 93 TYR A CA 1
ATOM 726 C C . TYR A 1 93 ? -8.435 -12.558 -8.178 1.00 55.25 93 TYR A C 1
ATOM 728 O O . TYR A 1 93 ? -9.121 -12.843 -7.192 1.00 55.25 93 TYR A O 1
ATOM 736 N N . MET A 1 94 ? -7.192 -13.011 -8.349 1.00 78.94 94 MET A N 1
ATOM 737 C CA . MET A 1 94 ? -6.523 -13.863 -7.370 1.00 78.94 94 MET A CA 1
ATOM 738 C C . MET A 1 94 ? -5.761 -13.008 -6.356 1.00 78.94 94 MET A C 1
ATOM 740 O O . MET A 1 94 ? -5.151 -11.987 -6.674 1.00 78.94 94 MET A O 1
ATOM 744 N N . LEU A 1 95 ? -5.833 -13.445 -5.106 1.00 88.44 95 LEU A N 1
ATOM 745 C CA . LEU A 1 95 ? -5.097 -12.926 -3.964 1.00 88.44 95 LEU A CA 1
ATOM 746 C C . LEU A 1 95 ? -4.313 -14.097 -3.373 1.00 88.44 95 LEU A C 1
ATOM 748 O O . LEU A 1 95 ? -4.875 -15.195 -3.321 1.00 88.44 95 LEU A O 1
ATOM 752 N N . PRO A 1 96 ? -3.072 -13.886 -2.905 1.00 94.62 96 PRO A N 1
ATOM 753 C CA . PRO A 1 96 ? -2.389 -14.918 -2.145 1.00 94.62 96 PRO A CA 1
ATOM 754 C C . PRO A 1 96 ? -3.139 -15.165 -0.837 1.00 94.62 96 PRO A C 1
ATOM 756 O O . PRO A 1 96 ? -3.769 -14.259 -0.279 1.00 94.62 96 PRO A O 1
ATOM 759 N N . GLU A 1 97 ? -3.019 -16.374 -0.301 1.00 96.06 97 GLU A N 1
ATOM 760 C CA . GLU A 1 97 ? -3.426 -16.620 1.080 1.00 96.06 97 GLU A CA 1
ATOM 761 C C . GLU A 1 97 ? -2.497 -15.869 2.045 1.00 96.06 97 GLU A C 1
ATOM 763 O O . GLU A 1 97 ? -1.357 -15.527 1.718 1.00 96.06 97 GLU A O 1
ATOM 768 N N . ARG A 1 98 ? -2.960 -15.611 3.273 1.00 98.00 98 ARG A N 1
ATOM 769 C CA . ARG A 1 98 ? -2.185 -14.823 4.252 1.00 98.00 98 ARG A CA 1
ATOM 770 C C . ARG A 1 98 ? -0.794 -15.406 4.506 1.00 98.00 98 ARG A C 1
ATOM 772 O O . ARG A 1 98 ? 0.189 -14.673 4.528 1.00 98.00 98 ARG A O 1
ATOM 779 N N . GLU A 1 99 ? -0.720 -16.722 4.681 1.00 98.19 99 GLU A N 1
ATOM 780 C CA . GLU A 1 99 ? 0.533 -17.443 4.933 1.00 98.19 99 GLU A CA 1
ATOM 781 C C . GLU A 1 99 ? 1.511 -17.312 3.756 1.00 98.19 99 GLU A C 1
ATOM 783 O O . GLU A 1 99 ? 2.719 -17.175 3.955 1.00 98.19 99 GLU A O 1
ATOM 788 N N . GLU A 1 100 ? 0.984 -17.291 2.530 1.00 97.94 100 GLU A N 1
ATOM 789 C CA . GLU A 1 100 ? 1.764 -17.090 1.314 1.00 97.94 100 GLU A CA 1
ATOM 790 C C . GLU A 1 100 ? 2.262 -15.646 1.197 1.00 97.94 100 GLU A C 1
ATOM 792 O O . GLU A 1 100 ? 3.438 -15.427 0.914 1.00 97.94 100 GLU A O 1
ATOM 797 N N . ALA A 1 101 ? 1.419 -14.655 1.499 1.00 98.62 101 ALA A N 1
ATOM 798 C CA . ALA A 1 101 ? 1.832 -13.253 1.555 1.00 98.62 101 ALA A CA 1
ATOM 799 C C . ALA A 1 101 ? 2.970 -13.033 2.573 1.00 98.62 101 ALA A C 1
ATOM 801 O O . ALA A 1 101 ? 3.927 -12.302 2.305 1.00 98.62 101 ALA A O 1
ATOM 802 N N . GLU A 1 102 ? 2.910 -13.703 3.726 1.00 98.75 102 GLU A N 1
ATOM 803 C CA . GLU A 1 102 ? 3.981 -13.671 4.723 1.00 98.75 102 GLU A CA 1
ATOM 804 C C . GLU A 1 102 ? 5.267 -14.356 4.245 1.00 98.75 102 GLU A C 1
ATOM 806 O O . GLU A 1 102 ? 6.360 -13.894 4.585 1.00 98.75 102 GLU A O 1
ATOM 811 N N . GLU A 1 103 ? 5.180 -15.446 3.477 1.00 98.62 103 GLU A N 1
ATOM 812 C CA . GLU A 1 103 ? 6.364 -16.065 2.865 1.00 98.62 103 GLU A CA 1
ATOM 813 C C . GLU A 1 103 ? 6.970 -15.157 1.788 1.00 98.62 103 GLU A C 1
ATOM 815 O O . GLU A 1 103 ? 8.176 -14.914 1.823 1.00 98.62 103 GLU A O 1
ATOM 820 N N . LEU A 1 104 ? 6.150 -14.565 0.912 1.00 98.44 104 LEU A N 1
ATOM 821 C CA . LEU A 1 104 ? 6.600 -13.616 -0.113 1.00 98.44 104 LEU A CA 1
ATOM 822 C C . LEU A 1 104 ? 7.394 -12.456 0.501 1.00 98.44 104 LEU A C 1
ATOM 824 O O . LEU A 1 104 ? 8.472 -12.113 0.003 1.00 98.44 104 LEU A O 1
ATOM 828 N N . LEU A 1 105 ? 6.907 -11.880 1.608 1.00 98.62 105 LEU A N 1
ATOM 829 C CA . LEU A 1 105 ? 7.636 -10.834 2.326 1.00 98.62 105 LEU A CA 1
ATOM 830 C C . LEU A 1 105 ? 8.952 -11.367 2.915 1.00 98.62 105 LEU A C 1
ATOM 832 O O . LEU A 1 105 ? 9.998 -10.741 2.734 1.00 98.62 105 LEU A O 1
ATOM 836 N N . ARG A 1 106 ? 8.927 -12.534 3.579 1.00 98.50 106 ARG A N 1
ATOM 837 C CA . ARG A 1 106 ? 10.128 -13.151 4.177 1.00 98.50 106 ARG A CA 1
ATOM 838 C C . ARG A 1 106 ? 11.205 -13.440 3.131 1.00 98.50 106 ARG A C 1
ATOM 840 O O . ARG A 1 106 ? 12.389 -13.213 3.386 1.00 98.50 106 ARG A O 1
ATOM 847 N N . GLU A 1 107 ? 10.828 -13.913 1.950 1.00 98.00 107 GLU A N 1
ATOM 848 C CA . GLU A 1 107 ? 11.751 -14.116 0.834 1.00 98.00 107 GLU A CA 1
ATOM 849 C C . GLU A 1 107 ? 12.277 -12.798 0.267 1.00 98.00 107 GLU A C 1
ATOM 851 O O . GLU A 1 107 ? 13.462 -12.686 -0.056 1.00 98.00 107 GLU A O 1
ATOM 856 N N . ALA A 1 108 ? 11.421 -11.785 0.145 1.00 97.50 108 ALA A N 1
ATOM 857 C CA . ALA A 1 108 ? 11.822 -10.474 -0.341 1.00 97.50 108 ALA A CA 1
ATOM 858 C C . ALA A 1 108 ? 12.830 -9.782 0.592 1.00 97.50 108 ALA A C 1
ATOM 860 O O . ALA A 1 108 ? 13.803 -9.199 0.111 1.00 97.50 108 ALA A O 1
ATOM 861 N N . GLU A 1 109 ? 12.673 -9.920 1.910 1.00 97.25 109 GLU A N 1
ATOM 862 C CA . GLU A 1 109 ? 13.633 -9.417 2.900 1.00 97.25 109 GLU A CA 1
ATOM 863 C C . GLU A 1 109 ? 14.994 -10.115 2.817 1.00 97.25 109 GLU A C 1
ATOM 865 O O . GLU A 1 109 ? 16.018 -9.484 3.075 1.00 97.25 109 GLU A O 1
ATOM 870 N N . ARG A 1 110 ? 15.049 -11.394 2.419 1.00 96.62 110 ARG A N 1
ATOM 871 C CA . ARG A 1 110 ? 16.332 -12.073 2.155 1.00 96.62 110 ARG A CA 1
ATOM 872 C C . ARG A 1 110 ? 17.042 -11.485 0.935 1.00 96.62 110 ARG A C 1
ATOM 874 O O . ARG A 1 110 ? 18.269 -11.429 0.926 1.00 96.62 110 ARG A O 1
ATOM 881 N N . CYS A 1 111 ? 16.288 -11.059 -0.080 1.00 95.44 111 CYS A N 1
ATOM 882 C CA . CYS A 1 111 ? 16.836 -10.431 -1.286 1.00 95.44 111 CYS A CA 1
ATOM 883 C C . CYS A 1 111 ? 17.303 -8.993 -1.033 1.00 95.44 111 CYS A C 1
ATOM 885 O O . CYS A 1 111 ? 18.352 -8.593 -1.534 1.00 95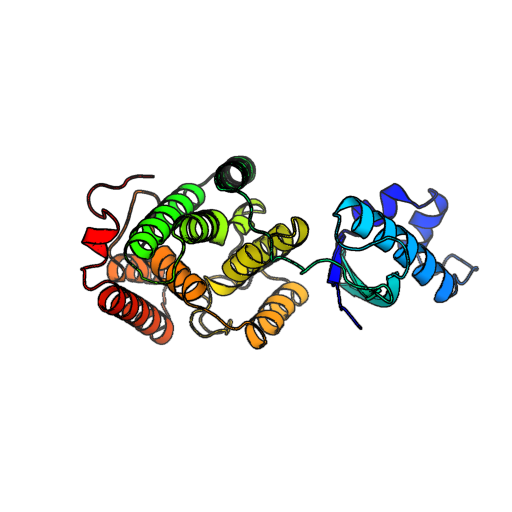.44 111 CYS A O 1
ATOM 887 N N . ASN A 1 112 ? 16.543 -8.229 -0.248 1.00 96.38 112 ASN A N 1
ATOM 888 C CA . ASN A 1 112 ? 16.866 -6.850 0.097 1.00 96.38 112 ASN A CA 1
ATOM 889 C C . ASN A 1 112 ? 16.557 -6.577 1.580 1.00 96.38 112 ASN A C 1
ATOM 891 O O . ASN A 1 112 ? 15.464 -6.107 1.899 1.00 96.38 112 ASN A O 1
ATOM 895 N N . PRO A 1 113 ? 17.494 -6.854 2.503 1.00 96.06 113 PRO A N 1
ATOM 896 C CA . PRO A 1 113 ? 17.274 -6.623 3.927 1.00 96.06 113 PRO A CA 1
ATOM 897 C C . PRO A 1 113 ? 17.146 -5.133 4.252 1.00 96.06 113 PRO A C 1
ATOM 899 O O . PRO A 1 113 ? 17.920 -4.308 3.763 1.00 96.06 113 PRO A O 1
ATOM 902 N N . GLY A 1 114 ? 16.218 -4.770 5.135 1.00 95.62 114 GLY A N 1
ATOM 903 C CA . GLY A 1 114 ? 16.110 -3.392 5.601 1.00 95.62 114 GLY A CA 1
ATOM 904 C C . GLY A 1 114 ? 14.837 -3.089 6.388 1.00 95.62 114 GLY A C 1
ATOM 905 O O . GLY A 1 114 ? 13.978 -3.952 6.544 1.00 95.62 114 GLY A O 1
ATOM 906 N N . PRO A 1 115 ? 14.680 -1.835 6.850 1.00 96.38 115 PRO A N 1
ATOM 907 C CA . PRO A 1 115 ? 13.548 -1.418 7.683 1.00 96.38 115 PRO A CA 1
ATOM 908 C C . PRO A 1 115 ? 12.191 -1.438 6.956 1.00 96.38 115 PRO A C 1
ATOM 910 O O . PRO A 1 115 ? 11.150 -1.283 7.592 1.00 96.38 115 PRO A O 1
ATOM 913 N N . TRP A 1 116 ? 12.185 -1.607 5.631 1.00 97.44 116 TRP A N 1
ATOM 914 C CA . TRP A 1 116 ? 10.973 -1.585 4.812 1.00 97.44 116 TRP A CA 1
ATOM 915 C C . TRP A 1 116 ? 10.064 -2.805 5.037 1.00 97.44 116 TRP A C 1
ATOM 917 O O . TRP A 1 116 ? 8.847 -2.692 4.899 1.00 97.44 116 TRP A O 1
ATOM 927 N N . GLY A 1 117 ? 10.629 -3.952 5.429 1.00 98.25 117 GLY A N 1
ATOM 928 C CA . GLY A 1 117 ? 9.837 -5.135 5.765 1.00 98.25 117 GLY A CA 1
ATOM 929 C C . GLY A 1 117 ? 8.995 -4.903 7.019 1.00 98.25 117 GLY A C 1
ATOM 930 O O . GLY A 1 117 ? 7.788 -5.134 7.017 1.00 98.25 117 GLY A O 1
ATOM 931 N N . ASN A 1 118 ? 9.591 -4.313 8.060 1.00 98.56 118 ASN A N 1
ATOM 932 C CA . ASN A 1 118 ? 8.848 -3.902 9.252 1.00 98.56 118 ASN A CA 1
ATOM 933 C C . ASN A 1 118 ? 7.836 -2.795 8.960 1.00 98.56 118 ASN A C 1
ATOM 935 O O . ASN A 1 118 ? 6.720 -2.855 9.463 1.00 98.56 118 ASN A O 1
ATOM 939 N N . HIS A 1 119 ? 8.186 -1.823 8.114 1.00 98.19 119 HIS A N 1
ATOM 940 C CA . HIS A 1 119 ? 7.219 -0.837 7.632 1.00 98.19 119 HIS A CA 1
ATOM 941 C C . HIS A 1 119 ? 6.000 -1.518 6.986 1.00 98.19 119 HIS A C 1
ATOM 943 O O . HIS A 1 119 ? 4.872 -1.197 7.345 1.00 98.19 119 HIS A O 1
ATOM 949 N N . SER A 1 120 ? 6.212 -2.534 6.144 1.00 98.69 120 SER A N 1
ATOM 950 C CA . SER A 1 120 ? 5.123 -3.306 5.530 1.00 98.69 120 SER A CA 1
ATOM 951 C C . SER A 1 120 ? 4.275 -4.055 6.566 1.00 98.69 120 SER A C 1
ATOM 953 O O . SER A 1 120 ? 3.050 -4.050 6.474 1.00 98.69 120 SER A O 1
ATOM 955 N N . ARG A 1 121 ? 4.888 -4.629 7.612 1.00 98.81 121 ARG A N 1
ATOM 956 C CA . ARG A 1 121 ? 4.158 -5.253 8.738 1.00 98.81 121 ARG A CA 1
ATOM 957 C C . ARG A 1 121 ? 3.306 -4.249 9.515 1.00 98.81 121 ARG A C 1
ATOM 959 O O . ARG A 1 121 ? 2.174 -4.566 9.874 1.00 98.81 121 ARG A O 1
ATOM 966 N N . VAL A 1 122 ? 3.821 -3.042 9.759 1.00 98.81 122 VAL A N 1
ATOM 967 C CA . VAL A 1 122 ? 3.056 -1.962 10.403 1.00 98.81 122 VAL A CA 1
ATOM 968 C C . VAL A 1 122 ? 1.898 -1.517 9.509 1.00 98.81 122 VAL A C 1
ATOM 970 O O . VAL A 1 122 ? 0.778 -1.386 10.001 1.00 98.81 122 VAL A O 1
ATOM 973 N N . THR A 1 123 ? 2.123 -1.352 8.203 1.00 98.88 123 THR A N 1
ATOM 974 C CA . THR A 1 123 ? 1.062 -1.033 7.234 1.00 98.88 123 THR A CA 1
ATOM 975 C C . THR A 1 123 ? -0.024 -2.112 7.230 1.00 98.88 123 THR A C 1
ATOM 977 O O . THR A 1 123 ? -1.204 -1.777 7.333 1.00 98.88 123 THR A O 1
ATOM 980 N N . ALA A 1 124 ? 0.357 -3.394 7.194 1.00 98.88 124 ALA A N 1
ATOM 981 C CA . ALA A 1 124 ? -0.559 -4.535 7.251 1.00 98.88 124 ALA A CA 1
ATOM 982 C C . ALA A 1 124 ? -1.397 -4.550 8.537 1.00 98.88 124 ALA A C 1
ATOM 984 O O . ALA A 1 124 ? -2.615 -4.713 8.477 1.00 98.88 124 ALA A O 1
ATOM 985 N N . HIS A 1 125 ? -0.764 -4.325 9.693 1.00 98.88 125 HIS A N 1
ATOM 986 C CA . HIS A 1 125 ? -1.454 -4.238 10.979 1.00 98.88 125 HIS A CA 1
ATOM 987 C C . HIS A 1 125 ? -2.479 -3.098 10.999 1.00 98.88 125 HIS A C 1
ATOM 989 O O . HIS A 1 125 ? -3.642 -3.317 11.338 1.00 98.88 125 HIS A O 1
ATOM 995 N N . CYS A 1 126 ? -2.074 -1.891 10.592 1.00 98.88 126 CYS A N 1
ATOM 996 C CA . CYS A 1 126 ? -2.980 -0.748 10.511 1.00 98.88 126 CYS A CA 1
ATOM 997 C C . CYS A 1 126 ? -4.174 -1.050 9.593 1.00 98.88 126 CYS A C 1
ATOM 999 O O . CYS A 1 126 ? -5.319 -0.806 9.977 1.00 98.88 126 CYS A O 1
ATOM 1001 N N . ALA A 1 127 ? -3.913 -1.605 8.407 1.00 98.88 127 ALA A N 1
ATOM 1002 C CA . ALA A 1 127 ? -4.942 -1.918 7.423 1.00 98.88 127 ALA A CA 1
ATOM 1003 C C . ALA A 1 127 ? -5.933 -2.960 7.958 1.00 98.88 127 ALA A C 1
ATOM 1005 O O . ALA A 1 127 ? -7.142 -2.748 7.883 1.00 98.88 127 ALA A O 1
ATOM 1006 N N . GLU A 1 128 ? -5.439 -4.037 8.572 1.00 98.88 128 GLU A N 1
ATOM 1007 C CA . GLU A 1 128 ? -6.265 -5.076 9.194 1.00 98.88 128 GLU A CA 1
ATOM 1008 C C . GLU A 1 128 ? -7.176 -4.500 10.284 1.00 98.88 128 GLU A C 1
ATOM 1010 O O . GLU A 1 128 ? -8.390 -4.711 10.263 1.00 98.88 128 GLU A O 1
ATOM 1015 N N . LYS A 1 129 ? -6.606 -3.730 11.217 1.00 98.81 129 LYS A N 1
ATOM 1016 C CA . LYS A 1 129 ? -7.331 -3.164 12.363 1.00 98.81 129 LYS A CA 1
ATOM 1017 C C . LYS A 1 129 ? -8.408 -2.171 11.941 1.00 98.81 129 LYS A C 1
ATOM 1019 O O . LYS A 1 129 ? -9.503 -2.192 12.497 1.00 98.81 129 LYS A O 1
ATOM 1024 N N . ILE A 1 130 ? -8.122 -1.326 10.952 1.00 98.81 130 ILE A N 1
ATOM 1025 C CA . ILE A 1 130 ? -9.105 -0.376 10.419 1.00 98.81 130 ILE A CA 1
ATOM 1026 C C . ILE A 1 130 ? -10.192 -1.119 9.641 1.00 98.81 130 ILE A C 1
ATOM 1028 O O . ILE A 1 130 ? -11.371 -0.821 9.817 1.00 98.81 130 ILE A O 1
ATOM 1032 N N . ALA A 1 131 ? -9.823 -2.099 8.811 1.00 98.69 131 ALA A N 1
ATOM 1033 C CA . ALA A 1 131 ? -10.777 -2.878 8.028 1.00 98.69 131 ALA A CA 1
ATOM 1034 C C . ALA A 1 131 ? -11.737 -3.691 8.911 1.00 98.69 131 ALA A C 1
ATOM 1036 O O . ALA A 1 131 ? -12.926 -3.728 8.612 1.00 98.69 131 ALA A O 1
ATOM 1037 N N . LEU A 1 132 ? -11.271 -4.247 10.039 1.00 98.38 132 LEU A N 1
ATOM 1038 C CA . LEU A 1 132 ? -12.124 -4.927 11.030 1.00 98.38 132 LEU A CA 1
ATOM 1039 C C . LEU A 1 132 ? -13.267 -4.044 11.559 1.00 98.38 132 LEU A C 1
ATOM 1041 O O . LEU A 1 132 ? -14.334 -4.549 11.904 1.00 98.38 132 LEU A O 1
ATOM 1045 N N . GLU A 1 133 ? -13.045 -2.733 11.630 1.00 98.19 133 GLU A N 1
ATOM 1046 C CA . GLU A 1 133 ? -14.011 -1.746 12.124 1.00 98.19 133 GLU A CA 1
ATOM 1047 C C . GLU A 1 133 ? -14.820 -1.090 10.990 1.00 98.19 133 GLU A C 1
ATOM 1049 O O . GLU A 1 133 ? -15.726 -0.291 11.234 1.00 98.19 133 GLU A O 1
ATOM 1054 N N . CYS A 1 134 ? -14.500 -1.406 9.734 1.00 95.62 134 CYS A N 1
ATOM 1055 C CA . CYS A 1 134 ? -15.026 -0.742 8.552 1.00 95.62 134 CYS A CA 1
ATOM 1056 C C . CYS A 1 134 ? -16.001 -1.659 7.806 1.00 95.62 134 CYS A C 1
ATOM 1058 O O . CYS A 1 134 ? -15.610 -2.620 7.144 1.00 95.62 134 CYS A O 1
ATOM 1060 N N . ALA A 1 135 ? -17.296 -1.339 7.863 1.00 92.06 135 ALA A N 1
ATOM 1061 C CA . ALA A 1 135 ? -18.304 -2.110 7.143 1.00 92.06 135 ALA A CA 1
ATOM 1062 C C . ALA A 1 135 ? -18.015 -2.134 5.628 1.00 92.06 135 ALA A C 1
ATOM 1064 O O . ALA A 1 135 ? -17.908 -1.084 4.988 1.00 92.06 135 ALA A O 1
ATOM 1065 N N . GLY A 1 136 ? -17.939 -3.341 5.062 1.00 91.81 136 GLY A N 1
ATOM 1066 C CA . GLY A 1 136 ? -17.691 -3.565 3.636 1.00 91.81 136 GLY A CA 1
ATOM 1067 C C . GLY A 1 136 ? -16.230 -3.825 3.262 1.00 91.81 136 GLY A C 1
ATOM 1068 O O . GLY A 1 136 ? -15.972 -4.051 2.084 1.00 91.81 136 GLY A O 1
ATOM 1069 N N . LEU A 1 137 ? -15.301 -3.833 4.225 1.00 97.31 137 LEU A N 1
ATOM 1070 C CA . LEU A 1 137 ? -13.925 -4.278 4.006 1.00 97.31 137 LEU A CA 1
ATOM 1071 C C . LEU A 1 137 ? -13.674 -5.630 4.680 1.00 97.31 137 LEU A C 1
ATOM 1073 O O . LEU A 1 137 ? -14.005 -5.841 5.842 1.00 97.31 137 LEU A O 1
ATOM 1077 N N . ASP A 1 138 ? -13.057 -6.538 3.935 1.00 98.12 138 ASP A N 1
ATOM 1078 C CA . ASP A 1 138 ? -12.438 -7.749 4.467 1.00 98.12 138 ASP A CA 1
ATOM 1079 C C . ASP A 1 138 ? -11.063 -7.420 5.071 1.00 98.12 138 ASP A C 1
ATOM 1081 O O . ASP A 1 138 ? -10.194 -6.851 4.398 1.00 98.12 138 ASP A O 1
ATOM 1085 N N . SER A 1 139 ? -10.872 -7.770 6.344 1.00 98.50 139 SER A N 1
ATOM 1086 C CA . SER A 1 139 ? -9.657 -7.450 7.094 1.00 98.50 139 SER A CA 1
ATOM 1087 C C . SER A 1 139 ? -8.448 -8.290 6.700 1.00 98.50 139 SER A C 1
ATOM 1089 O O . SER A 1 139 ? -7.327 -7.791 6.758 1.00 98.50 139 SER A O 1
ATOM 1091 N N . ASN A 1 140 ? -8.655 -9.538 6.275 1.00 98.50 140 ASN A N 1
ATOM 1092 C CA . ASN A 1 140 ? -7.571 -10.409 5.830 1.00 98.50 140 ASN A CA 1
ATOM 1093 C C . ASN A 1 140 ? -7.011 -9.922 4.488 1.00 98.50 140 ASN A C 1
ATOM 1095 O O . ASN A 1 140 ? -5.800 -9.815 4.309 1.00 98.50 140 ASN A O 1
ATOM 1099 N N . LYS A 1 141 ? -7.896 -9.517 3.576 1.00 98.25 141 LYS A N 1
ATOM 1100 C CA . LYS A 1 141 ? -7.533 -8.865 2.317 1.00 98.25 141 LYS A CA 1
ATOM 1101 C C . LYS A 1 141 ? -6.787 -7.548 2.551 1.00 98.25 141 LYS A C 1
ATOM 1103 O O . LYS A 1 141 ? -5.745 -7.323 1.942 1.00 98.25 141 LYS A O 1
ATOM 1108 N N . ALA A 1 142 ? -7.263 -6.710 3.477 1.00 98.81 142 ALA A N 1
ATOM 1109 C CA . ALA A 1 142 ? -6.571 -5.473 3.850 1.00 98.81 142 ALA A CA 1
ATOM 1110 C C . ALA A 1 142 ? -5.168 -5.737 4.428 1.00 98.81 142 ALA A C 1
ATOM 1112 O O . ALA A 1 142 ? -4.225 -5.019 4.093 1.00 98.81 142 ALA A O 1
ATOM 1113 N N . TYR A 1 143 ? -5.021 -6.784 5.248 1.00 98.88 143 TYR A N 1
ATOM 1114 C CA . TYR A 1 143 ? -3.727 -7.223 5.766 1.00 98.88 143 TYR A CA 1
ATOM 1115 C C . TYR A 1 143 ? -2.762 -7.585 4.630 1.00 98.88 143 TYR A C 1
ATOM 1117 O O . TYR A 1 143 ? -1.662 -7.042 4.574 1.00 98.88 143 TYR A O 1
ATOM 1125 N N . ILE A 1 144 ? -3.187 -8.447 3.696 1.00 98.88 144 ILE A N 1
ATOM 1126 C CA . ILE A 1 144 ? -2.374 -8.887 2.548 1.00 98.88 144 ILE A CA 1
ATOM 1127 C C . ILE A 1 144 ? -1.919 -7.688 1.710 1.00 98.88 144 ILE A C 1
ATOM 1129 O O . ILE A 1 144 ? -0.735 -7.565 1.391 1.00 98.88 144 ILE A O 1
ATOM 1133 N N . PHE A 1 145 ? -2.835 -6.767 1.406 1.00 98.88 145 PHE A N 1
ATOM 1134 C CA . PHE A 1 145 ? -2.512 -5.549 0.671 1.00 98.88 145 PHE A CA 1
ATOM 1135 C C . PHE A 1 145 ? -1.491 -4.678 1.394 1.00 98.88 145 PHE A C 1
ATOM 1137 O O . PHE A 1 145 ? -0.511 -4.260 0.783 1.00 98.88 145 PHE A O 1
ATOM 1144 N N . GLY A 1 146 ? -1.672 -4.439 2.694 1.00 98.88 146 GLY A N 1
ATOM 1145 C CA . GLY A 1 146 ? -0.708 -3.666 3.472 1.00 98.88 146 GLY A CA 1
ATOM 1146 C C . GLY A 1 146 ? 0.655 -4.352 3.571 1.00 98.88 146 GLY A C 1
ATOM 1147 O O . GLY A 1 146 ? 1.678 -3.674 3.521 1.00 98.88 146 GLY A O 1
ATOM 1148 N N . LEU A 1 147 ? 0.685 -5.683 3.642 1.00 98.88 147 LEU A N 1
ATOM 1149 C CA . LEU A 1 147 ? 1.920 -6.458 3.759 1.00 98.88 147 LEU A CA 1
ATOM 1150 C C . LEU A 1 147 ? 2.747 -6.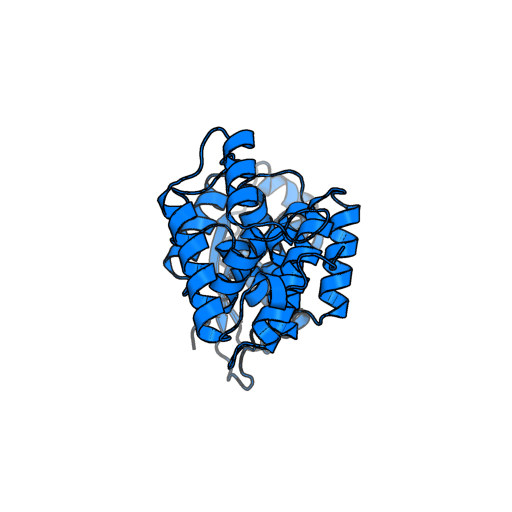443 2.468 1.00 98.88 147 LEU A C 1
ATOM 1152 O O . LEU A 1 147 ? 3.974 -6.440 2.526 1.00 98.88 147 LEU A O 1
ATOM 1156 N N . LEU A 1 148 ? 2.081 -6.434 1.313 1.00 98.88 148 LEU A N 1
ATOM 1157 C CA . LEU A 1 148 ? 2.727 -6.570 0.008 1.00 98.88 148 LEU A CA 1
ATOM 1158 C C . LEU A 1 148 ? 2.802 -5.265 -0.796 1.00 98.88 148 LEU A C 1
ATOM 1160 O O . LEU A 1 148 ? 3.423 -5.261 -1.855 1.00 98.88 148 LEU A O 1
ATOM 1164 N N . HIS A 1 149 ? 2.242 -4.148 -0.316 1.00 98.81 149 HIS A N 1
ATOM 1165 C CA . HIS A 1 149 ? 2.217 -2.888 -1.078 1.00 98.81 149 HIS A CA 1
ATOM 1166 C C . HIS A 1 149 ? 3.610 -2.444 -1.569 1.00 98.81 149 HIS A C 1
ATOM 1168 O O . HIS A 1 149 ? 3.749 -1.974 -2.695 1.00 98.81 149 HIS A O 1
ATOM 1174 N N . ASP A 1 150 ? 4.645 -2.667 -0.757 1.00 98.44 150 ASP A N 1
ATOM 1175 C CA . ASP A 1 150 ? 6.028 -2.256 -1.015 1.00 98.44 150 ASP A CA 1
ATOM 1176 C C . ASP A 1 150 ? 6.912 -3.417 -1.536 1.00 98.44 150 ASP A C 1
ATOM 1178 O O . ASP A 1 150 ? 8.140 -3.305 -1.585 1.00 98.44 150 ASP A O 1
ATOM 1182 N N . ILE A 1 151 ? 6.322 -4.557 -1.939 1.00 98.56 151 ILE A N 1
ATOM 1183 C CA . ILE A 1 151 ? 7.050 -5.802 -2.271 1.00 98.56 151 ILE A CA 1
ATOM 1184 C C . ILE A 1 151 ? 8.063 -5.641 -3.412 1.00 98.56 151 ILE A C 1
ATOM 1186 O O . ILE A 1 151 ? 9.047 -6.378 -3.476 1.00 98.56 151 ILE A O 1
ATOM 1190 N N . GLY A 1 152 ? 7.891 -4.634 -4.274 1.00 97.88 152 GLY A N 1
ATOM 1191 C CA . GLY A 1 152 ? 8.862 -4.291 -5.316 1.00 97.88 152 GLY A CA 1
ATOM 1192 C C . GLY A 1 152 ? 10.251 -3.937 -4.775 1.00 97.88 152 GLY A C 1
ATOM 1193 O O . GLY A 1 152 ? 11.249 -4.091 -5.477 1.00 97.88 152 GLY A O 1
ATOM 1194 N N . ARG A 1 153 ? 10.367 -3.577 -3.489 1.00 98.00 153 ARG A N 1
ATOM 1195 C CA . ARG A 1 153 ? 11.664 -3.421 -2.814 1.00 98.00 153 ARG A CA 1
ATOM 1196 C C . ARG A 1 153 ? 12.488 -4.705 -2.784 1.00 98.00 153 ARG A C 1
ATOM 1198 O O . ARG A 1 153 ? 13.703 -4.610 -2.621 1.00 98.00 153 ARG A O 1
ATOM 1205 N N . LYS A 1 154 ? 11.891 -5.882 -3.010 1.00 97.50 154 LYS A N 1
ATOM 1206 C CA . LYS A 1 154 ? 12.606 -7.148 -3.257 1.00 97.50 154 LYS A CA 1
ATOM 1207 C C . LYS A 1 154 ? 13.747 -6.992 -4.268 1.00 97.50 154 LYS A C 1
ATOM 1209 O O . LYS A 1 154 ? 14.791 -7.620 -4.107 1.00 97.50 154 LYS A O 1
ATOM 1214 N N . PHE A 1 155 ? 13.550 -6.156 -5.289 1.00 94.06 155 PHE A N 1
ATOM 1215 C CA . PHE A 1 155 ? 14.457 -6.003 -6.428 1.00 94.06 155 PHE A CA 1
ATOM 1216 C C . PHE A 1 155 ? 15.491 -4.878 -6.249 1.00 94.06 155 PHE A C 1
ATOM 1218 O O . PHE A 1 155 ? 16.285 -4.610 -7.150 1.00 94.06 155 PHE A O 1
ATOM 1225 N N . GLY A 1 156 ? 15.535 -4.248 -5.069 1.00 91.69 156 GLY A N 1
ATOM 1226 C CA . GLY A 1 156 ? 16.578 -3.304 -4.676 1.00 91.69 156 GLY A CA 1
ATOM 1227 C C . GLY A 1 156 ? 16.053 -2.011 -4.050 1.00 91.69 156 GLY A C 1
ATOM 1228 O O . GLY A 1 156 ? 14.860 -1.810 -3.837 1.00 91.69 156 GLY A O 1
ATOM 1229 N N . GLY A 1 157 ? 16.976 -1.096 -3.747 1.00 91.31 157 GLY A N 1
ATOM 1230 C CA . GLY A 1 157 ? 16.695 0.198 -3.113 1.00 91.31 157 GLY A CA 1
ATOM 1231 C C . GLY A 1 157 ? 16.193 1.283 -4.071 1.00 91.31 157 GLY A C 1
ATOM 1232 O O . GLY A 1 157 ? 16.657 2.421 -3.978 1.00 91.31 157 GLY A O 1
ATOM 1233 N N . ARG A 1 158 ? 15.306 0.937 -5.012 1.00 92.94 158 ARG A N 1
ATOM 1234 C CA . ARG A 1 158 ? 14.741 1.892 -5.978 1.00 92.94 158 ARG A CA 1
ATOM 1235 C C . ARG A 1 158 ? 13.691 2.793 -5.313 1.00 92.94 158 ARG A C 1
ATOM 1237 O O . ARG A 1 158 ? 13.005 2.392 -4.371 1.00 92.94 158 ARG A O 1
ATOM 1244 N N . HIS A 1 159 ? 13.597 4.032 -5.789 1.00 93.75 159 HIS A N 1
ATOM 1245 C CA . HIS A 1 159 ? 12.542 4.985 -5.460 1.00 93.75 159 HIS A CA 1
ATOM 1246 C C . HIS A 1 159 ? 11.330 4.662 -6.331 1.00 93.75 159 HIS A C 1
ATOM 1248 O O . HIS A 1 159 ? 10.737 3.624 -6.098 1.00 93.75 159 HIS A O 1
ATOM 1254 N N . MET A 1 160 ? 10.946 5.462 -7.330 1.00 95.69 160 MET A N 1
ATOM 1255 C CA . MET A 1 160 ? 9.735 5.178 -8.114 1.00 95.69 160 MET A CA 1
ATOM 1256 C C . MET A 1 160 ? 9.767 3.788 -8.764 1.00 95.69 160 MET A C 1
ATOM 1258 O O . MET A 1 160 ? 8.720 3.169 -8.929 1.00 95.69 160 MET A O 1
ATOM 1262 N N . GLY A 1 161 ? 10.958 3.268 -9.068 1.00 94.69 161 GLY A N 1
ATOM 1263 C CA . GLY A 1 161 ? 11.131 1.928 -9.619 1.00 94.69 161 GLY A CA 1
ATOM 1264 C C . GLY A 1 161 ? 10.459 0.803 -8.823 1.00 94.69 161 GLY A C 1
ATOM 1265 O O . GLY A 1 161 ? 9.919 -0.102 -9.450 1.00 94.69 161 GLY A O 1
ATOM 1266 N N . HIS A 1 162 ? 10.384 0.883 -7.483 1.00 97.25 162 HIS A N 1
ATOM 1267 C CA . HIS A 1 162 ? 9.762 -0.192 -6.688 1.00 97.25 162 HIS A CA 1
ATOM 1268 C C . HIS A 1 162 ? 8.272 -0.376 -7.013 1.00 97.25 162 HIS A C 1
ATOM 1270 O O . HIS A 1 162 ? 7.748 -1.477 -6.884 1.00 97.25 162 HIS A O 1
ATOM 1276 N N . VAL A 1 163 ? 7.595 0.682 -7.464 1.00 96.81 163 VAL A N 1
ATOM 1277 C CA . VAL A 1 163 ? 6.193 0.625 -7.890 1.00 96.81 163 VAL A CA 1
ATOM 1278 C C . VAL A 1 163 ? 6.065 -0.271 -9.123 1.00 96.81 163 VAL A C 1
ATOM 1280 O O . VAL A 1 163 ? 5.238 -1.180 -9.151 1.00 96.81 163 VAL A O 1
ATOM 1283 N N . ALA A 1 164 ? 6.913 -0.044 -10.134 1.00 92.12 164 ALA A N 1
ATOM 1284 C CA . ALA A 1 164 ? 6.912 -0.838 -11.361 1.00 92.12 164 ALA A CA 1
ATOM 1285 C C . ALA A 1 164 ? 7.334 -2.290 -11.103 1.00 92.12 164 ALA A C 1
ATOM 1287 O O . ALA A 1 164 ? 6.718 -3.213 -11.642 1.00 92.12 164 ALA A O 1
ATOM 1288 N N . ASP A 1 165 ? 8.343 -2.484 -10.253 1.00 93.81 165 ASP A N 1
ATOM 1289 C CA . ASP A 1 165 ? 8.834 -3.808 -9.874 1.00 93.81 165 ASP A CA 1
ATOM 1290 C C . ASP A 1 165 ? 7.761 -4.604 -9.116 1.00 93.81 165 ASP A C 1
ATOM 1292 O O . ASP A 1 165 ? 7.517 -5.769 -9.426 1.00 93.81 165 ASP A O 1
ATOM 1296 N N . GLY A 1 166 ? 7.077 -3.970 -8.156 1.00 96.38 166 GLY A N 1
ATOM 1297 C CA . GLY A 1 166 ? 6.011 -4.593 -7.370 1.00 96.38 166 GLY A CA 1
ATOM 1298 C C . GLY A 1 166 ? 4.801 -4.960 -8.225 1.00 96.38 166 GLY A C 1
ATOM 1299 O O . GLY A 1 166 ? 4.339 -6.098 -8.165 1.00 96.38 166 GLY A O 1
ATOM 1300 N N . TYR A 1 167 ? 4.350 -4.034 -9.080 1.00 93.06 167 TYR A N 1
ATOM 1301 C CA . TYR A 1 167 ? 3.273 -4.291 -10.039 1.00 93.06 167 TYR A CA 1
ATOM 1302 C C . TYR A 1 167 ? 3.603 -5.488 -10.938 1.00 93.06 167 TYR A C 1
ATOM 1304 O O . TYR A 1 167 ? 2.848 -6.454 -10.986 1.00 93.06 167 TYR A O 1
ATOM 1312 N N . SER A 1 168 ? 4.762 -5.463 -11.603 1.00 88.06 168 SER A N 1
ATOM 1313 C CA . SER A 1 168 ? 5.151 -6.515 -12.553 1.00 88.06 168 SER A CA 1
ATOM 1314 C C . SER A 1 168 ? 5.319 -7.872 -11.867 1.00 88.06 168 SER A C 1
ATOM 1316 O O . SER A 1 168 ? 4.897 -8.893 -12.407 1.00 88.06 168 SER A O 1
ATOM 1318 N N . TYR A 1 169 ? 5.891 -7.887 -10.660 1.00 93.62 169 TYR A N 1
ATOM 1319 C CA . TYR A 1 169 ? 6.075 -9.114 -9.892 1.00 93.62 169 TYR A CA 1
ATOM 1320 C C . TYR A 1 169 ? 4.738 -9.732 -9.476 1.00 93.62 169 TYR A C 1
ATOM 1322 O O . TYR A 1 169 ? 4.516 -10.915 -9.722 1.00 93.62 169 TYR A O 1
ATOM 1330 N N . MET A 1 170 ? 3.816 -8.945 -8.920 1.00 93.19 170 MET A N 1
ATOM 1331 C CA . MET A 1 170 ? 2.503 -9.457 -8.519 1.00 93.19 170 MET A CA 1
ATOM 1332 C C . MET A 1 170 ? 1.665 -9.904 -9.724 1.00 93.19 170 MET A C 1
ATOM 1334 O O . MET A 1 170 ? 1.055 -10.967 -9.661 1.00 93.19 170 MET A O 1
ATOM 1338 N N . MET A 1 171 ? 1.719 -9.185 -10.852 1.00 84.44 171 MET A N 1
ATOM 1339 C CA . MET A 1 171 ? 1.090 -9.633 -12.105 1.00 84.44 171 MET A CA 1
ATOM 1340 C C . MET A 1 171 ? 1.667 -10.971 -12.593 1.00 84.44 171 MET A C 1
ATOM 1342 O O . MET A 1 171 ? 0.917 -11.822 -13.059 1.00 84.44 171 MET A O 1
ATOM 1346 N N . SER A 1 172 ? 2.983 -11.197 -12.461 1.00 84.38 172 SER A N 1
ATOM 1347 C CA . SER A 1 172 ? 3.609 -12.471 -12.865 1.00 84.38 172 SER A CA 1
ATOM 1348 C C . SER A 1 172 ? 3.148 -13.672 -12.031 1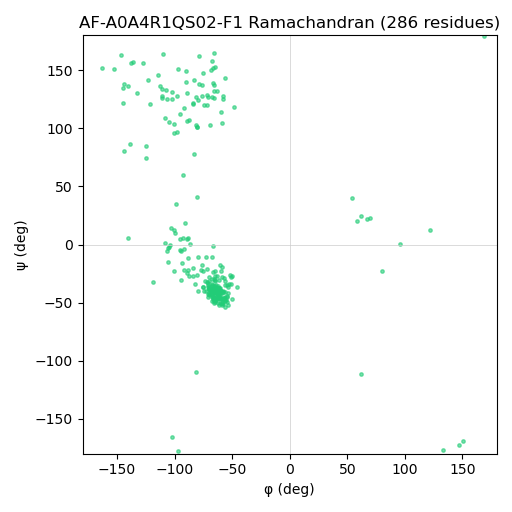.00 84.38 172 SER A C 1
ATOM 1350 O O . SER A 1 172 ? 3.191 -14.801 -12.507 1.00 84.38 172 SER A O 1
ATOM 1352 N N . LEU A 1 173 ? 2.662 -13.420 -10.811 1.00 82.88 173 LEU A N 1
ATOM 1353 C CA . LEU A 1 173 ? 2.077 -14.420 -9.915 1.00 82.88 173 LEU A CA 1
ATOM 1354 C C . LEU A 1 173 ? 0.544 -14.486 -10.021 1.00 82.88 173 LEU A C 1
ATOM 1356 O O . LEU A 1 173 ? -0.090 -15.220 -9.273 1.00 82.88 173 LEU A O 1
ATOM 1360 N N . SER A 1 174 ? -0.060 -13.736 -10.951 1.00 84.94 174 SER A N 1
ATOM 1361 C CA . SER A 1 174 ? -1.516 -13.573 -11.093 1.00 84.94 174 SER A CA 1
ATOM 1362 C C . SER A 1 174 ? -2.207 -12.930 -9.877 1.00 84.94 174 SER A C 1
ATOM 1364 O O . SER A 1 174 ? -3.405 -13.108 -9.674 1.00 84.94 174 SER A O 1
ATOM 1366 N N . TYR A 1 175 ? -1.478 -12.152 -9.070 1.00 89.06 175 TYR A N 1
ATOM 1367 C CA . TYR A 1 175 ? -2.009 -11.412 -7.918 1.00 89.06 175 TYR A CA 1
ATOM 1368 C C . TYR A 1 175 ? -2.414 -9.987 -8.288 1.00 89.06 175 TYR A C 1
ATOM 1370 O O . TYR A 1 175 ? -1.907 -9.007 -7.740 1.00 89.06 175 TYR A O 1
ATOM 1378 N N . ASP A 1 176 ? -3.352 -9.883 -9.228 1.00 88.25 176 ASP A N 1
ATOM 1379 C CA . ASP A 1 176 ? -3.779 -8.641 -9.879 1.00 88.25 176 ASP A CA 1
ATOM 1380 C C . ASP A 1 176 ? -4.192 -7.542 -8.891 1.00 88.25 176 ASP A C 1
ATOM 1382 O O . ASP A 1 176 ? -3.838 -6.373 -9.062 1.00 88.25 176 ASP A O 1
ATOM 1386 N N . GLU A 1 177 ? -4.923 -7.899 -7.831 1.00 94.12 177 GLU A N 1
ATOM 1387 C CA . GLU A 1 177 ? -5.368 -6.901 -6.856 1.00 94.12 177 GLU A CA 1
ATOM 1388 C C . GLU A 1 177 ? -4.197 -6.355 -6.032 1.00 94.12 177 GLU A C 1
ATOM 1390 O O . GLU A 1 177 ? -4.127 -5.158 -5.754 1.00 94.12 177 GLU A O 1
ATOM 1395 N N . VAL A 1 178 ? -3.236 -7.217 -5.675 1.00 97.38 178 VAL A N 1
ATOM 1396 C CA . VAL A 1 178 ? -2.016 -6.781 -4.982 1.00 97.38 178 VAL A CA 1
ATOM 1397 C C . VAL A 1 178 ? -1.170 -5.928 -5.919 1.00 97.38 178 VAL A C 1
ATOM 1399 O O . VAL A 1 178 ? -0.659 -4.893 -5.499 1.00 97.38 178 VAL A O 1
ATOM 1402 N N . ALA A 1 179 ? -1.074 -6.308 -7.198 1.00 94.00 179 ALA A N 1
ATOM 1403 C CA . ALA A 1 179 ? -0.369 -5.530 -8.208 1.00 94.00 179 ALA A CA 1
ATOM 1404 C C . ALA A 1 179 ? -0.931 -4.108 -8.302 1.00 94.00 179 ALA A C 1
ATOM 1406 O O . ALA A 1 179 ? -0.160 -3.145 -8.282 1.00 94.00 179 ALA A O 1
ATOM 1407 N N . GLN A 1 180 ? -2.261 -3.958 -8.330 1.00 94.88 180 GLN A N 1
ATOM 1408 C CA . GLN A 1 180 ? -2.897 -2.643 -8.297 1.00 94.88 180 GLN A CA 1
ATOM 1409 C C . GLN A 1 180 ? -2.461 -1.848 -7.062 1.00 94.88 180 GLN A C 1
ATOM 1411 O O . GLN A 1 180 ? -2.021 -0.714 -7.223 1.00 94.88 180 GLN A O 1
ATOM 1416 N N . ILE A 1 181 ? -2.495 -2.435 -5.864 1.00 98.25 181 ILE A N 1
ATOM 1417 C CA . ILE A 1 181 ? -2.065 -1.754 -4.632 1.00 98.25 181 ILE A CA 1
ATOM 1418 C C . ILE A 1 181 ? -0.582 -1.352 -4.678 1.00 98.25 181 ILE A C 1
ATOM 1420 O O . ILE A 1 181 ? -0.235 -0.221 -4.317 1.00 98.25 181 ILE A O 1
ATOM 1424 N N . CYS A 1 182 ? 0.302 -2.224 -5.174 1.00 97.44 182 CYS A N 1
ATOM 1425 C CA . CYS A 1 182 ? 1.709 -1.882 -5.398 1.00 97.44 182 CYS A CA 1
ATOM 1426 C C . CYS A 1 182 ? 1.854 -0.657 -6.303 1.00 97.44 182 CYS A C 1
ATOM 1428 O O . CYS A 1 182 ? 2.741 0.170 -6.095 1.00 97.44 182 CYS A O 1
ATOM 1430 N N . LEU A 1 183 ? 0.959 -0.510 -7.277 1.00 94.62 183 LEU A N 1
ATOM 1431 C CA . LEU A 1 183 ? 0.955 0.622 -8.183 1.00 94.62 183 LEU A CA 1
ATOM 1432 C C . LEU A 1 183 ? 0.330 1.878 -7.564 1.00 94.62 183 LEU A C 1
ATOM 1434 O O . LEU A 1 183 ? 0.854 2.964 -7.772 1.00 94.62 183 LEU A O 1
ATOM 1438 N N . THR A 1 184 ? -0.757 1.777 -6.803 1.00 96.62 184 THR A N 1
ATOM 1439 C CA . THR A 1 184 ? -1.577 2.928 -6.380 1.00 96.62 184 THR A CA 1
ATOM 1440 C C . THR A 1 184 ? -1.184 3.541 -5.038 1.00 96.62 184 THR A C 1
ATOM 1442 O O . THR A 1 184 ? -1.483 4.720 -4.813 1.00 96.62 184 THR A O 1
ATOM 1445 N N . HIS A 1 185 ? -0.503 2.805 -4.153 1.00 96.56 185 HIS A N 1
ATOM 1446 C CA . HIS A 1 185 ? -0.234 3.251 -2.775 1.00 96.56 185 HIS A CA 1
ATOM 1447 C C . HIS A 1 185 ? 0.560 4.572 -2.697 1.00 96.56 185 HIS A C 1
ATOM 1449 O O . HIS A 1 185 ? 0.402 5.348 -1.759 1.00 96.56 185 HIS A O 1
ATOM 1455 N N . SER A 1 186 ? 1.389 4.870 -3.702 1.00 92.06 186 SER A N 1
ATOM 1456 C CA . SER A 1 186 ? 2.212 6.085 -3.737 1.00 92.06 186 SER A CA 1
ATOM 1457 C C . SER A 1 186 ? 1.511 7.304 -4.367 1.00 92.06 186 SER A C 1
ATOM 1459 O O . SER A 1 186 ? 2.007 8.429 -4.216 1.00 92.06 186 SER A O 1
ATOM 1461 N N . PHE A 1 187 ? 0.359 7.136 -5.032 1.00 94.00 187 PHE A N 1
ATOM 1462 C CA . PHE A 1 187 ? -0.253 8.165 -5.891 1.00 94.00 187 PHE A CA 1
ATOM 1463 C C . PHE A 1 187 ? -1.699 8.500 -5.499 1.00 94.00 187 PHE A C 1
ATOM 1465 O O . PHE A 1 187 ? -2.640 8.165 -6.215 1.00 94.00 187 PHE A O 1
ATOM 1472 N N . ASN A 1 188 ? -1.887 9.238 -4.400 1.00 89.75 188 ASN A N 1
ATOM 1473 C CA . ASN A 1 188 ? -3.211 9.654 -3.908 1.00 89.75 188 ASN A CA 1
ATOM 1474 C C . ASN A 1 188 ? -4.095 10.321 -4.984 1.00 89.75 188 ASN A C 1
ATOM 1476 O O . ASN A 1 188 ? -5.309 10.146 -4.976 1.00 89.75 188 ASN A O 1
ATOM 1480 N N . ASN A 1 189 ? -3.482 11.058 -5.916 1.00 87.94 189 ASN A N 1
ATOM 1481 C CA . ASN A 1 189 ? -4.171 11.806 -6.971 1.00 87.94 189 ASN A CA 1
ATOM 1482 C C . ASN A 1 189 ? -4.123 11.126 -8.352 1.00 87.94 189 ASN A C 1
ATOM 1484 O O . ASN A 1 189 ? -4.406 11.774 -9.354 1.00 87.94 189 ASN A O 1
ATOM 1488 N N . GLN A 1 190 ? -3.752 9.840 -8.423 1.00 89.00 190 GLN A N 1
ATOM 1489 C CA . GLN A 1 190 ? -3.625 9.071 -9.675 1.00 89.00 190 GLN A CA 1
ATOM 1490 C C . GLN A 1 190 ? -2.640 9.663 -10.702 1.00 89.00 190 GLN A C 1
ATOM 1492 O O . GLN A 1 190 ? -2.687 9.337 -11.887 1.00 89.00 190 GLN A O 1
ATOM 1497 N N . THR A 1 191 ? -1.716 10.519 -10.265 1.00 90.88 191 THR A N 1
ATOM 1498 C CA . THR A 1 191 ? -0.658 11.077 -11.113 1.00 90.88 191 THR A CA 1
ATOM 1499 C C . THR A 1 191 ? 0.709 10.874 -10.478 1.00 90.88 191 THR A C 1
ATOM 1501 O O . THR A 1 191 ? 0.849 10.752 -9.261 1.00 90.88 191 THR A O 1
ATOM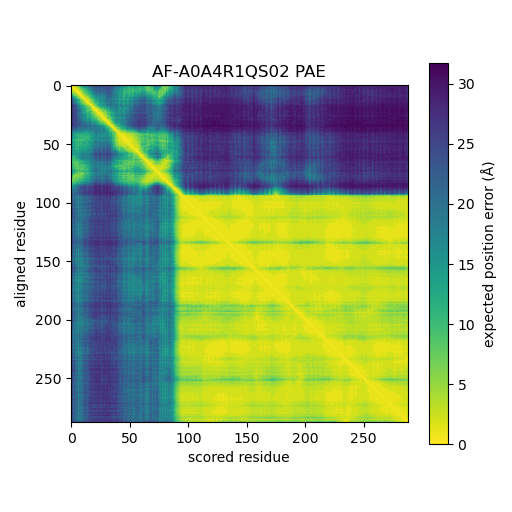 1504 N N . THR A 1 192 ? 1.745 10.872 -11.315 1.00 91.75 192 THR A N 1
ATOM 1505 C CA . THR A 1 192 ? 3.141 10.779 -10.869 1.00 91.75 192 THR A CA 1
ATOM 1506 C C . THR A 1 192 ? 3.708 12.113 -10.377 1.00 91.75 192 THR A C 1
ATOM 1508 O O . THR A 1 192 ? 4.788 12.131 -9.798 1.00 91.75 192 THR A O 1
ATOM 1511 N N . ASP A 1 193 ? 3.006 13.227 -10.601 1.00 89.38 193 ASP A N 1
ATOM 1512 C CA . ASP A 1 193 ? 3.529 14.592 -10.422 1.00 89.38 193 ASP A CA 1
ATOM 1513 C C . ASP A 1 193 ? 3.865 14.927 -8.964 1.00 89.38 193 ASP A C 1
ATOM 1515 O O . ASP A 1 193 ? 4.743 15.740 -8.683 1.00 89.38 193 ASP A O 1
ATOM 1519 N N . GLU A 1 194 ? 3.177 14.275 -8.029 1.00 87.25 194 GLU A N 1
ATOM 1520 C CA . GLU A 1 194 ? 3.330 14.482 -6.587 1.00 87.25 194 GLU A CA 1
ATOM 1521 C C . GLU A 1 194 ? 4.201 13.410 -5.924 1.00 87.25 194 GLU A C 1
ATOM 1523 O O . GLU A 1 194 ? 4.269 13.325 -4.692 1.00 87.25 194 GLU A O 1
ATOM 1528 N N . TYR A 1 195 ? 4.860 12.568 -6.724 1.00 91.81 195 TYR A N 1
ATOM 1529 C CA . TYR A 1 195 ? 5.722 11.523 -6.198 1.00 91.81 195 TYR A CA 1
ATOM 1530 C C . TYR A 1 195 ? 6.906 12.112 -5.425 1.00 91.81 195 TYR A C 1
ATOM 1532 O O . TYR A 1 195 ? 7.620 12.997 -5.901 1.00 91.81 195 TYR A O 1
ATOM 1540 N N . ILE A 1 196 ? 7.151 11.571 -4.230 1.00 88.38 196 ILE A N 1
ATOM 1541 C CA . ILE A 1 196 ? 8.266 11.978 -3.377 1.00 88.38 196 ILE A CA 1
ATOM 1542 C C . ILE A 1 196 ? 9.396 10.964 -3.526 1.00 88.38 196 ILE A C 1
ATOM 1544 O O . ILE A 1 196 ? 9.373 9.882 -2.944 1.00 88.38 196 ILE A O 1
ATOM 1548 N N . GLY A 1 197 ? 10.425 11.336 -4.279 1.00 89.62 197 GLY A N 1
ATOM 1549 C CA . GLY A 1 197 ? 11.598 10.499 -4.483 1.00 89.62 197 GLY A CA 1
ATOM 1550 C C . GLY A 1 197 ? 12.254 10.754 -5.830 1.00 89.62 197 GLY A C 1
ATOM 1551 O O . GLY A 1 197 ? 11.955 11.727 -6.517 1.00 89.62 197 GLY A O 1
ATOM 1552 N N . LYS A 1 198 ? 13.186 9.876 -6.200 1.00 92.75 198 LYS A N 1
ATOM 1553 C CA . LYS A 1 198 ? 13.817 9.910 -7.516 1.00 92.75 198 LYS A CA 1
ATOM 1554 C C . LYS A 1 198 ? 12.927 9.191 -8.527 1.00 92.75 198 LYS A C 1
ATOM 1556 O O . LYS A 1 198 ? 12.356 8.149 -8.218 1.00 92.75 198 LYS A O 1
ATOM 1561 N N . PHE A 1 199 ? 12.872 9.734 -9.735 1.00 93.50 199 PHE A N 1
ATOM 1562 C CA . PHE A 1 199 ? 12.341 9.043 -10.905 1.00 93.50 199 PHE A CA 1
ATOM 1563 C C . PHE A 1 199 ? 13.462 8.161 -11.463 1.00 93.50 199 PHE A C 1
ATOM 1565 O O . PHE A 1 199 ? 14.178 8.548 -12.381 1.00 93.50 199 PHE A O 1
ATOM 1572 N N . ASP A 1 200 ? 13.685 7.018 -10.817 1.00 95.50 200 ASP A N 1
ATOM 1573 C CA . ASP A 1 200 ? 14.687 6.011 -11.186 1.00 95.50 200 ASP A CA 1
ATOM 1574 C C . ASP A 1 200 ? 14.073 4.849 -11.987 1.00 95.50 200 ASP A C 1
ATOM 1576 O O . ASP A 1 200 ? 14.469 3.684 -11.878 1.00 95.50 200 ASP A O 1
ATOM 1580 N N . THR A 1 201 ? 13.085 5.204 -12.803 1.00 93.38 201 THR A N 1
ATOM 1581 C CA . THR A 1 201 ? 12.418 4.357 -13.786 1.00 93.38 201 THR A CA 1
ATOM 1582 C C . THR A 1 201 ? 13.011 4.572 -15.176 1.00 93.38 201 THR A C 1
ATOM 1584 O O . THR A 1 201 ? 13.494 5.652 -15.525 1.00 93.38 201 THR A O 1
ATOM 1587 N N . THR A 1 202 ? 12.959 3.528 -15.995 1.00 91.44 202 THR A N 1
ATOM 1588 C CA . THR A 1 202 ? 13.064 3.629 -17.452 1.00 91.44 202 THR A CA 1
ATOM 1589 C C . THR A 1 202 ? 11.852 4.372 -18.017 1.00 91.44 202 THR A C 1
ATOM 1591 O O . THR A 1 202 ? 10.828 4.543 -17.348 1.00 91.44 202 THR A O 1
ATOM 1594 N N . TYR A 1 203 ? 11.952 4.813 -19.272 1.00 90.12 203 TYR A N 1
ATOM 1595 C CA . TYR A 1 203 ? 10.826 5.450 -19.952 1.00 90.12 203 TYR A CA 1
ATOM 1596 C C . TYR A 1 203 ? 9.615 4.508 -20.032 1.00 90.12 203 TYR A C 1
ATOM 1598 O O . TYR A 1 203 ? 8.481 4.929 -19.804 1.00 90.12 203 TYR A O 1
ATOM 1606 N N . GLU A 1 204 ? 9.861 3.230 -20.309 1.00 88.88 204 GLU A N 1
ATOM 1607 C CA . GLU A 1 204 ? 8.847 2.189 -20.437 1.00 88.88 204 GLU A CA 1
ATOM 1608 C C . GLU A 1 204 ? 8.136 1.924 -19.103 1.00 88.88 204 GLU A C 1
ATOM 1610 O O . GLU A 1 204 ? 6.907 1.892 -19.072 1.00 88.88 204 GLU A O 1
ATOM 1615 N N . GLU A 1 205 ? 8.882 1.807 -17.999 1.00 91.06 205 GLU A N 1
ATOM 1616 C CA . GLU A 1 205 ? 8.315 1.639 -16.652 1.00 91.06 205 GLU A CA 1
ATOM 1617 C C . GLU A 1 205 ? 7.468 2.850 -16.242 1.00 91.06 205 GLU A C 1
ATOM 1619 O O . GLU A 1 205 ? 6.345 2.688 -15.765 1.00 91.06 205 GLU A O 1
ATOM 1624 N N . LEU A 1 206 ? 7.973 4.072 -16.456 1.00 92.44 206 LEU A N 1
ATOM 1625 C CA . LEU A 1 206 ? 7.224 5.286 -16.127 1.00 92.44 206 LEU A CA 1
ATOM 1626 C C . LEU A 1 206 ? 5.930 5.377 -16.938 1.00 92.44 206 LEU A C 1
ATOM 1628 O O . LEU A 1 206 ? 4.874 5.700 -16.393 1.00 92.44 206 LEU A O 1
ATOM 1632 N N . LYS A 1 207 ? 6.007 5.077 -18.238 1.00 87.81 207 LYS A N 1
ATOM 1633 C CA . LYS A 1 207 ? 4.842 5.071 -19.119 1.00 87.81 207 LYS A CA 1
ATOM 1634 C C . LYS A 1 207 ? 3.819 4.023 -18.682 1.00 87.81 207 LYS A C 1
ATOM 1636 O O . LYS A 1 207 ? 2.633 4.337 -18.656 1.00 87.81 207 LYS A O 1
ATOM 1641 N N . MET A 1 208 ? 4.265 2.824 -18.301 1.00 90.88 208 MET A N 1
ATOM 1642 C CA . MET A 1 208 ? 3.393 1.779 -17.761 1.00 90.88 208 MET A CA 1
ATOM 1643 C C . MET A 1 208 ? 2.650 2.277 -16.518 1.00 90.88 208 MET A C 1
ATOM 1645 O O . MET A 1 208 ? 1.421 2.233 -16.505 1.00 90.88 208 MET A O 1
ATOM 1649 N N . ILE A 1 209 ? 3.362 2.848 -15.537 1.00 89.75 209 ILE A N 1
ATOM 1650 C CA . ILE A 1 209 ? 2.742 3.410 -14.326 1.00 89.75 209 ILE A CA 1
ATOM 1651 C C . ILE A 1 209 ? 1.670 4.440 -14.707 1.00 89.75 209 ILE A C 1
ATOM 1653 O O . ILE A 1 209 ? 0.535 4.365 -14.240 1.00 89.75 209 ILE A O 1
ATOM 1657 N N . GLN A 1 210 ? 2.006 5.385 -15.587 1.00 91.69 210 GLN A N 1
ATOM 1658 C CA . GLN A 1 210 ? 1.090 6.448 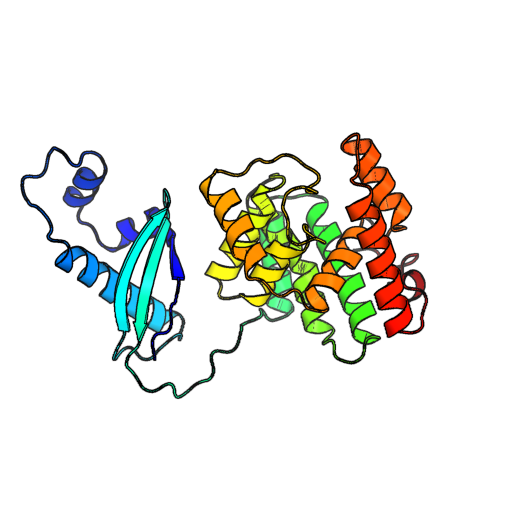-16.001 1.00 91.69 210 GLN A CA 1
ATOM 1659 C C . GLN A 1 210 ? -0.136 5.928 -16.757 1.00 91.69 210 GLN A C 1
ATOM 1661 O O . GLN A 1 210 ? -1.228 6.464 -16.585 1.00 91.69 210 GLN A O 1
ATOM 1666 N N . ASP A 1 211 ? 0.028 4.929 -17.620 1.00 84.56 211 ASP A N 1
ATOM 1667 C CA . ASP A 1 211 ? -1.066 4.390 -18.423 1.00 84.56 211 ASP A CA 1
ATOM 1668 C C . ASP A 1 211 ? -2.004 3.512 -17.586 1.00 84.56 211 ASP A C 1
ATOM 1670 O O . ASP A 1 211 ? -3.219 3.610 -17.764 1.00 84.56 211 ASP A O 1
ATOM 1674 N N . VAL A 1 212 ? -1.477 2.745 -16.624 1.00 84.75 212 VAL A N 1
ATOM 1675 C CA . VAL A 1 212 ? -2.300 1.989 -15.665 1.00 84.75 212 VAL A CA 1
ATOM 1676 C C . VAL A 1 212 ? -3.052 2.946 -14.737 1.00 84.75 212 VAL A C 1
ATOM 1678 O O . VAL A 1 212 ? -4.274 2.854 -14.649 1.00 84.75 212 VAL A O 1
ATOM 1681 N N . LEU A 1 213 ? -2.382 3.945 -14.144 1.00 88.75 213 LEU A N 1
ATOM 1682 C CA . LEU A 1 213 ? -3.030 4.926 -13.257 1.00 88.75 213 LEU A CA 1
ATOM 1683 C C . LEU A 1 213 ? -4.230 5.640 -13.904 1.00 88.75 213 LEU A C 1
ATOM 1685 O O . LEU A 1 213 ? -5.207 5.919 -13.215 1.00 88.75 213 LEU A O 1
ATOM 1689 N N . LYS A 1 214 ? -4.187 5.912 -15.217 1.00 87.88 214 LYS A N 1
ATOM 1690 C CA . LYS A 1 214 ? -5.290 6.566 -15.952 1.00 87.88 214 LYS A CA 1
ATOM 1691 C C . LYS A 1 214 ? -6.563 5.726 -16.022 1.00 87.88 214 LYS A C 1
ATOM 1693 O O . LYS A 1 214 ? -7.643 6.292 -16.176 1.00 87.88 214 LYS A O 1
ATOM 1698 N N . VAL A 1 215 ? -6.434 4.401 -16.019 1.00 84.38 215 VAL A N 1
ATOM 1699 C CA . VAL A 1 215 ? -7.565 3.474 -16.184 1.00 84.38 215 VAL A CA 1
ATOM 1700 C C . VAL A 1 215 ? -7.952 2.791 -14.873 1.00 84.38 215 VAL A C 1
ATOM 1702 O O . VAL A 1 215 ? -9.050 2.245 -14.777 1.00 84.38 215 VAL A O 1
ATOM 1705 N N . THR A 1 216 ? -7.088 2.846 -13.857 1.00 87.25 216 THR A N 1
ATOM 1706 C CA . THR A 1 216 ? -7.358 2.311 -12.524 1.00 87.25 216 THR A CA 1
ATOM 1707 C C . THR A 1 216 ? -8.447 3.111 -11.812 1.00 87.25 216 THR A C 1
ATOM 1709 O O . THR A 1 216 ? -8.358 4.326 -11.626 1.00 87.25 216 THR A O 1
ATOM 1712 N N . THR A 1 217 ? -9.465 2.402 -11.328 1.00 91.06 217 THR A N 1
ATOM 1713 C CA . THR A 1 217 ? -10.430 2.953 -10.373 1.00 91.06 217 THR A CA 1
ATOM 1714 C C . THR A 1 217 ? -9.982 2.581 -8.967 1.00 91.06 217 THR A C 1
ATOM 1716 O O . THR A 1 217 ? -10.002 1.407 -8.618 1.00 91.06 217 THR A O 1
ATOM 1719 N N . MET A 1 218 ? -9.579 3.577 -8.174 1.00 92.75 218 MET A N 1
ATOM 1720 C CA . MET A 1 218 ? -9.196 3.358 -6.777 1.00 92.75 218 MET A CA 1
ATOM 1721 C C . MET A 1 218 ? -10.437 3.171 -5.900 1.00 92.75 218 MET A C 1
ATOM 1723 O O . MET A 1 218 ? -11.344 4.020 -5.893 1.00 92.75 218 MET A O 1
ATOM 1727 N N . ASP A 1 219 ? -10.459 2.092 -5.130 1.00 95.25 219 ASP A N 1
ATOM 1728 C CA . ASP A 1 219 ? -11.519 1.779 -4.181 1.00 95.25 219 ASP A CA 1
ATOM 1729 C C . ASP A 1 219 ? -11.098 2.102 -2.733 1.00 95.25 219 ASP A C 1
ATOM 1731 O O . ASP A 1 219 ? -10.178 2.888 -2.484 1.00 95.25 219 ASP A O 1
ATOM 1735 N N . ASP A 1 220 ? -11.846 1.594 -1.755 1.00 97.81 220 ASP A N 1
ATOM 1736 C CA . ASP A 1 220 ? -11.524 1.831 -0.350 1.00 97.81 220 ASP A CA 1
ATOM 1737 C C . ASP A 1 220 ? -10.282 1.077 0.137 1.00 97.81 220 ASP A C 1
ATOM 1739 O O . ASP A 1 220 ? -9.678 1.529 1.106 1.00 97.81 220 ASP A O 1
ATOM 1743 N N . TYR A 1 221 ? -9.853 -0.002 -0.519 1.00 98.31 221 TYR A N 1
ATOM 1744 C CA . TYR A 1 221 ? -8.585 -0.653 -0.207 1.00 98.31 221 TYR A CA 1
ATOM 1745 C C . TYR A 1 221 ? -7.402 0.204 -0.648 1.00 98.31 221 TYR A C 1
ATOM 1747 O O . TYR A 1 221 ? -6.500 0.422 0.158 1.00 98.31 221 TYR A O 1
ATOM 1755 N N . ASP A 1 222 ? -7.429 0.780 -1.855 1.00 98.25 222 ASP A N 1
ATOM 1756 C CA . ASP A 1 222 ? -6.376 1.704 -2.308 1.00 98.25 222 ASP A CA 1
ATOM 1757 C C . ASP A 1 222 ? -6.222 2.884 -1.332 1.00 98.25 222 ASP A C 1
ATOM 1759 O O . ASP A 1 222 ? -5.123 3.209 -0.874 1.00 98.25 222 ASP A O 1
ATOM 1763 N N . ARG A 1 223 ? -7.354 3.492 -0.954 1.00 98.31 223 ARG A N 1
ATOM 1764 C CA . ARG A 1 223 ? -7.411 4.597 0.016 1.00 98.31 223 ARG A CA 1
ATOM 1765 C C . ARG A 1 223 ? -6.917 4.179 1.397 1.00 98.31 223 ARG A C 1
ATOM 1767 O O . ARG A 1 223 ? -6.245 4.965 2.067 1.00 98.31 223 ARG A O 1
ATOM 1774 N N . LEU A 1 224 ? -7.270 2.971 1.836 1.00 98.75 224 LEU A N 1
ATOM 1775 C CA . LEU A 1 224 ? -6.849 2.440 3.127 1.00 98.75 224 LEU A CA 1
ATOM 1776 C C . LEU A 1 224 ? -5.334 2.256 3.163 1.00 98.75 224 LEU A C 1
ATOM 1778 O O . LEU A 1 224 ? -4.694 2.726 4.100 1.00 98.75 224 LEU A O 1
ATOM 1782 N N . ILE A 1 225 ? -4.746 1.644 2.134 1.00 98.81 225 ILE A N 1
ATOM 1783 C CA . ILE A 1 225 ? -3.301 1.409 2.098 1.00 98.81 225 ILE A CA 1
ATOM 1784 C C . ILE A 1 225 ? -2.519 2.723 2.004 1.00 98.81 225 ILE A C 1
ATOM 1786 O O . ILE A 1 225 ? -1.531 2.873 2.717 1.00 98.81 225 ILE A O 1
ATOM 1790 N N . GLN A 1 226 ? -2.993 3.714 1.241 1.00 98.31 226 GLN A N 1
ATOM 1791 C CA . GLN A 1 226 ? -2.393 5.060 1.217 1.00 98.31 226 GLN A CA 1
ATOM 1792 C C . GLN A 1 226 ? -2.366 5.721 2.609 1.00 98.31 226 GLN A C 1
ATOM 1794 O O . GLN A 1 226 ? -1.373 6.350 2.993 1.00 98.31 226 GLN A O 1
ATOM 1799 N N . LEU A 1 227 ? -3.447 5.569 3.386 1.00 98.50 227 LEU A N 1
ATOM 1800 C CA . LEU A 1 227 ? -3.490 6.035 4.772 1.00 98.50 227 LEU A CA 1
ATOM 1801 C C . LEU A 1 227 ? -2.501 5.254 5.643 1.00 98.50 227 LEU A C 1
ATOM 1803 O O . LEU A 1 227 ? -1.719 5.864 6.369 1.00 98.50 227 LEU A O 1
ATOM 1807 N N . CYS A 1 228 ? -2.532 3.923 5.583 1.00 98.62 228 CYS A N 1
ATOM 1808 C CA . CYS A 1 228 ? -1.711 3.065 6.432 1.00 98.62 228 CYS A CA 1
ATOM 1809 C C . CYS A 1 228 ? -0.206 3.242 6.173 1.00 98.62 228 CYS A C 1
ATOM 1811 O O . CYS A 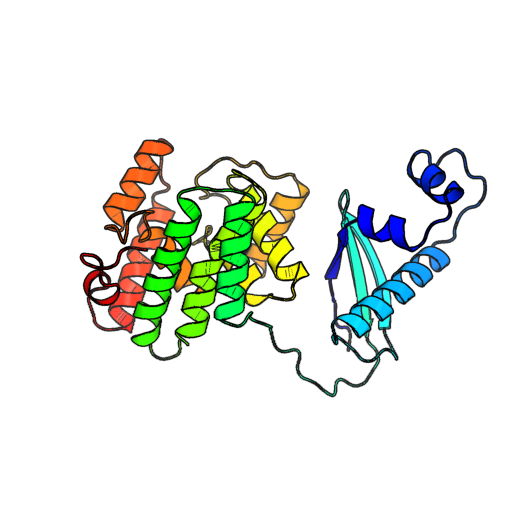1 228 ? 0.546 3.335 7.140 1.00 98.62 228 CYS A O 1
ATOM 1813 N N . ASP A 1 229 ? 0.224 3.395 4.917 1.00 98.19 229 ASP A N 1
ATOM 1814 C CA . ASP A 1 229 ? 1.609 3.745 4.554 1.00 98.19 229 ASP A CA 1
ATOM 1815 C C . ASP A 1 229 ? 2.039 5.075 5.209 1.00 98.19 229 ASP A C 1
ATOM 1817 O O . ASP A 1 229 ? 3.112 5.202 5.809 1.00 98.19 229 ASP A O 1
ATOM 1821 N N . SER A 1 230 ? 1.132 6.056 5.221 1.00 97.00 230 SER A N 1
ATOM 1822 C CA . SER A 1 230 ? 1.356 7.363 5.853 1.00 97.00 230 SER A CA 1
ATOM 1823 C C . SER A 1 230 ? 1.341 7.330 7.389 1.00 97.00 230 SER A C 1
ATOM 1825 O O . SER A 1 230 ? 1.728 8.314 8.021 1.00 97.00 230 SER A O 1
ATOM 1827 N N . LEU A 1 231 ? 0.929 6.218 8.001 1.00 97.81 231 LEU A N 1
ATOM 1828 C CA . LEU A 1 231 ? 0.986 5.978 9.446 1.00 97.81 231 LEU A CA 1
ATOM 1829 C C . LEU A 1 231 ? 2.181 5.098 9.842 1.00 97.81 231 LEU A C 1
ATOM 1831 O O . LEU A 1 231 ? 2.624 5.136 10.989 1.00 97.81 231 LEU A O 1
ATOM 1835 N N . ALA A 1 232 ? 2.711 4.300 8.918 1.00 97.81 232 ALA A N 1
ATOM 1836 C CA . ALA A 1 232 ? 3.681 3.262 9.222 1.00 97.81 232 ALA A CA 1
ATOM 1837 C C . ALA A 1 232 ? 5.128 3.785 9.304 1.00 97.81 232 ALA A C 1
ATOM 1839 O O . ALA A 1 232 ? 5.695 4.320 8.343 1.00 97.81 232 ALA A O 1
ATOM 1840 N N . GLY A 1 233 ? 5.763 3.578 10.461 1.00 96.38 233 GLY A N 1
ATOM 1841 C CA . GLY A 1 233 ? 7.218 3.597 10.631 1.00 96.38 233 GLY A CA 1
ATOM 1842 C C . GLY A 1 233 ? 7.814 2.183 10.595 1.00 96.38 233 GLY A C 1
ATOM 1843 O O . GLY A 1 233 ? 7.092 1.210 10.413 1.00 96.38 233 GLY A O 1
ATOM 1844 N N . SER A 1 234 ? 9.132 2.048 10.792 1.00 95.38 234 SER A N 1
ATOM 1845 C CA . SER A 1 234 ? 9.792 0.728 10.895 1.00 95.38 234 SER A CA 1
ATOM 1846 C C . SER A 1 234 ? 9.742 0.120 12.297 1.00 95.38 234 SER A C 1
ATOM 1848 O O . SER A 1 234 ? 9.908 -1.082 12.449 1.00 95.38 234 SER A O 1
ATOM 1850 N N . GLU A 1 235 ? 9.512 0.945 13.319 1.00 96.75 235 GLU A N 1
ATOM 1851 C CA . GLU A 1 235 ? 9.486 0.519 14.725 1.00 96.75 235 GLU A CA 1
ATOM 1852 C C . GLU A 1 235 ? 8.069 0.520 15.315 1.00 96.75 235 GLU A C 1
ATOM 1854 O O . GLU A 1 235 ? 7.894 0.259 16.500 1.00 96.75 235 GLU A O 1
ATOM 1859 N N . GLY A 1 236 ? 7.050 0.863 14.522 1.00 97.75 236 GLY A N 1
ATOM 1860 C CA . GLY A 1 236 ? 5.669 0.995 14.978 1.00 97.75 236 GLY A CA 1
ATOM 1861 C C . GLY A 1 236 ? 4.901 2.083 14.233 1.00 97.75 236 GLY A C 1
ATOM 1862 O O . GLY A 1 236 ? 5.386 2.665 13.258 1.00 97.75 236 GLY A O 1
ATOM 1863 N N . VAL A 1 237 ? 3.687 2.351 14.705 1.00 98.31 237 VAL A N 1
ATOM 1864 C CA . VAL A 1 237 ? 2.793 3.363 14.133 1.00 98.31 237 VAL A CA 1
ATOM 1865 C C . VAL A 1 237 ? 3.206 4.762 14.597 1.00 98.31 237 VAL A C 1
ATOM 1867 O O . VAL A 1 237 ? 3.510 4.982 15.770 1.00 98.31 237 VAL A O 1
ATOM 1870 N N . LEU A 1 238 ? 3.191 5.727 13.683 1.00 97.25 238 LEU A N 1
ATOM 1871 C CA . LEU A 1 238 ? 3.548 7.122 13.928 1.00 97.25 238 LEU A CA 1
ATOM 1872 C C . LEU A 1 238 ? 2.325 8.036 13.853 1.00 97.25 238 LEU A C 1
ATOM 1874 O O . LEU A 1 238 ? 1.269 7.667 13.339 1.00 97.25 238 LEU A O 1
ATOM 1878 N N . ASP A 1 239 ? 2.467 9.254 14.378 1.00 97.62 239 ASP A N 1
ATOM 1879 C CA . ASP A 1 239 ? 1.534 10.311 14.003 1.00 97.62 239 ASP A CA 1
ATOM 1880 C C . ASP A 1 239 ? 1.706 10.652 12.513 1.00 97.62 239 ASP A C 1
ATOM 1882 O O . ASP A 1 239 ? 2.831 10.748 12.015 1.00 97.62 239 ASP A O 1
ATOM 1886 N N . ILE A 1 240 ? 0.594 10.828 11.798 1.00 97.00 240 ILE A N 1
ATOM 1887 C CA . ILE A 1 240 ? 0.604 11.075 10.354 1.00 97.00 240 ILE A CA 1
ATOM 1888 C C . ILE A 1 240 ? 1.372 12.360 10.000 1.00 97.00 240 ILE A C 1
ATOM 1890 O O . ILE A 1 240 ? 2.117 12.390 9.019 1.00 97.00 240 ILE A O 1
ATOM 1894 N N . GLU A 1 241 ? 1.265 13.415 10.812 1.00 96.50 241 GLU A N 1
ATOM 1895 C CA . GLU A 1 241 ? 1.969 14.677 10.578 1.00 96.50 241 GLU A CA 1
ATOM 1896 C C . GLU A 1 241 ? 3.453 14.557 10.933 1.00 96.50 241 GLU A C 1
ATOM 1898 O O . GLU A 1 241 ? 4.305 15.094 10.219 1.00 96.50 241 GLU A O 1
ATOM 1903 N N . GLU A 1 242 ? 3.794 13.803 11.983 1.00 94.62 242 GLU A N 1
ATOM 1904 C CA . GLU A 1 242 ? 5.191 13.489 12.308 1.00 94.62 242 GLU A CA 1
ATOM 1905 C C . GLU A 1 242 ? 5.859 12.696 11.179 1.00 94.62 242 GLU A C 1
ATOM 1907 O O . GLU A 1 242 ? 6.982 13.024 10.776 1.00 94.62 242 GLU A O 1
ATOM 1912 N N . ARG A 1 243 ? 5.157 11.699 10.622 1.00 93.88 243 ARG A N 1
ATOM 1913 C CA . ARG A 1 243 ? 5.624 10.883 9.495 1.00 93.88 243 ARG A CA 1
ATOM 1914 C C . ARG A 1 243 ? 5.855 11.736 8.254 1.00 93.88 243 ARG A C 1
ATOM 1916 O O . ARG A 1 243 ? 6.942 11.682 7.674 1.00 93.88 243 ARG A O 1
ATOM 1923 N N . MET A 1 244 ? 4.869 12.533 7.845 1.00 95.12 244 MET A N 1
ATOM 1924 C CA . MET A 1 244 ? 5.004 13.405 6.674 1.00 95.12 244 MET A CA 1
ATOM 1925 C C . MET A 1 244 ? 6.065 14.494 6.903 1.00 95.12 244 MET A C 1
ATOM 1927 O O . MET A 1 244 ? 6.837 14.815 5.995 1.00 95.12 244 MET A O 1
ATOM 1931 N N . GLY A 1 245 ? 6.178 15.017 8.127 1.00 95.00 245 GLY A N 1
ATOM 1932 C CA . GLY A 1 245 ? 7.225 15.953 8.532 1.00 95.00 245 GLY A CA 1
ATOM 1933 C C . GLY A 1 245 ? 8.628 15.348 8.446 1.00 95.00 245 GLY A C 1
ATOM 1934 O O . GLY A 1 245 ? 9.563 16.022 8.008 1.00 95.00 245 GLY A O 1
ATOM 1935 N N . ASP A 1 246 ? 8.788 14.073 8.800 1.00 92.12 246 ASP A N 1
ATOM 1936 C CA . ASP A 1 246 ? 10.037 13.337 8.604 1.00 92.12 246 ASP A CA 1
ATOM 1937 C C . ASP A 1 246 ? 10.403 13.176 7.128 1.00 92.12 246 ASP A C 1
ATOM 1939 O O . ASP A 1 246 ? 11.525 13.501 6.728 1.00 92.12 246 ASP A O 1
ATOM 1943 N N . VAL A 1 247 ? 9.445 12.755 6.297 1.00 91.19 247 VAL A N 1
ATOM 1944 C CA . VAL A 1 247 ? 9.638 12.673 4.842 1.00 91.19 247 VAL A CA 1
ATOM 1945 C C . VAL A 1 247 ? 10.071 14.036 4.297 1.00 91.19 247 VAL A C 1
ATOM 1947 O O . VAL A 1 247 ? 11.083 14.127 3.601 1.00 91.19 247 VAL A O 1
ATOM 1950 N N . LYS A 1 248 ? 9.389 15.119 4.686 1.00 93.94 248 LYS A N 1
ATOM 1951 C CA . LYS A 1 248 ? 9.749 16.483 4.280 1.00 93.94 248 LYS A CA 1
ATOM 1952 C C . LYS A 1 248 ? 11.187 16.845 4.656 1.00 93.94 248 LYS A C 1
ATOM 1954 O O . LYS A 1 248 ? 11.879 17.456 3.848 1.00 93.94 248 LYS A O 1
ATOM 1959 N N . ARG A 1 249 ? 11.661 16.467 5.849 1.00 94.31 249 ARG A N 1
ATOM 1960 C CA . ARG A 1 249 ? 13.056 16.711 6.268 1.00 94.31 249 ARG A CA 1
ATOM 1961 C C . ARG A 1 249 ? 14.058 15.914 5.433 1.00 94.31 249 ARG A C 1
ATOM 1963 O O . ARG A 1 249 ? 15.087 16.468 5.061 1.00 94.31 249 ARG A O 1
ATOM 1970 N N . ARG A 1 250 ? 13.765 14.646 5.124 1.00 90.94 250 ARG A N 1
ATOM 1971 C CA . ARG A 1 250 ? 14.663 13.768 4.348 1.00 90.94 250 ARG A CA 1
ATOM 1972 C C . ARG A 1 250 ? 14.756 14.153 2.871 1.00 90.94 250 ARG A C 1
ATOM 1974 O O . ARG A 1 250 ? 15.833 14.057 2.293 1.00 90.94 250 ARG A O 1
ATOM 1981 N N . TYR A 1 251 ? 13.649 14.595 2.276 1.00 89.81 251 TYR A N 1
ATOM 1982 C CA . TYR A 1 251 ? 13.560 14.913 0.844 1.00 89.81 251 TYR A CA 1
ATOM 1983 C C . TYR A 1 251 ? 13.555 16.422 0.545 1.00 89.81 251 TYR A C 1
ATOM 1985 O O . TYR A 1 251 ? 13.523 16.825 -0.614 1.00 89.81 251 TYR A O 1
ATOM 1993 N N . GLY A 1 252 ? 13.581 17.272 1.574 1.00 91.12 252 GLY A N 1
ATOM 1994 C CA . GLY A 1 252 ? 13.595 18.736 1.472 1.00 91.12 252 GLY A CA 1
ATOM 1995 C C . GLY A 1 252 ? 12.228 19.377 1.205 1.00 91.12 252 GLY A C 1
ATOM 1996 O O . GLY A 1 252 ? 12.019 20.541 1.544 1.00 91.12 252 GLY A O 1
ATOM 1997 N N . SER A 1 253 ? 11.274 18.635 0.641 1.00 90.88 253 SER A N 1
ATOM 1998 C CA . SER A 1 253 ? 9.913 19.108 0.382 1.00 90.88 253 SER A CA 1
ATOM 1999 C C . SER A 1 253 ? 8.886 17.985 0.525 1.00 90.88 253 SER A C 1
ATOM 2001 O O . SER A 1 253 ? 9.232 16.805 0.549 1.00 90.88 253 SER A O 1
ATOM 2003 N N . TYR A 1 254 ? 7.621 18.375 0.661 1.00 92.06 254 TYR A N 1
ATOM 2004 C CA . TYR A 1 254 ? 6.469 17.480 0.661 1.00 92.06 254 TYR A CA 1
ATOM 2005 C C . TYR A 1 254 ? 5.320 18.238 -0.022 1.00 92.06 254 TYR A C 1
ATOM 2007 O O . TYR A 1 254 ? 5.012 19.344 0.439 1.00 92.06 254 TYR A O 1
ATOM 2015 N N . PRO A 1 255 ? 4.726 17.729 -1.117 1.00 93.12 255 PRO A N 1
ATOM 2016 C CA . PRO A 1 255 ? 3.628 18.405 -1.805 1.00 93.12 255 PRO A CA 1
ATOM 2017 C C . PRO A 1 255 ? 2.440 18.645 -0.870 1.00 93.12 255 PRO A C 1
ATOM 2019 O O . PRO A 1 255 ? 1.954 17.714 -0.228 1.00 93.12 255 PRO A O 1
ATOM 2022 N N . GLN A 1 256 ? 1.960 19.890 -0.794 1.00 93.69 256 GLN A N 1
ATOM 2023 C CA . GLN A 1 256 ? 0.866 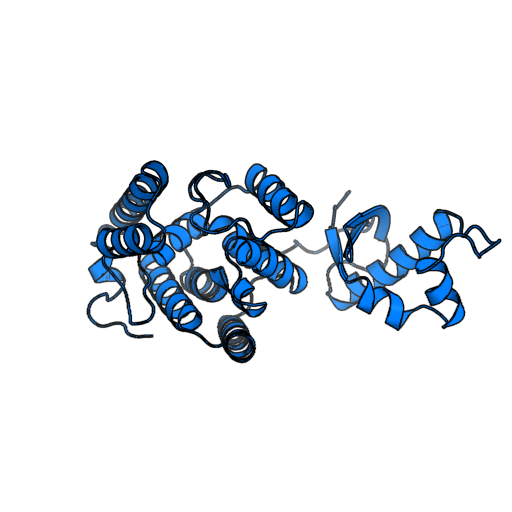20.243 0.120 1.00 93.69 256 GLN A CA 1
ATOM 2024 C C . GLN A 1 256 ? -0.419 19.473 -0.209 1.00 93.69 256 GLN A C 1
ATOM 2026 O O . GLN A 1 256 ? -1.106 19.005 0.687 1.00 93.69 256 GLN A O 1
ATOM 2031 N N . THR A 1 257 ? -0.698 19.262 -1.492 1.00 93.69 257 THR A N 1
ATOM 2032 C CA . THR A 1 257 ? -1.837 18.470 -1.971 1.00 93.69 257 THR A CA 1
ATOM 2033 C C . THR A 1 257 ? -1.797 17.024 -1.473 1.00 93.69 257 THR A C 1
ATOM 2035 O O . THR A 1 257 ? -2.815 16.516 -1.003 1.00 93.69 257 THR A O 1
ATOM 2038 N N . LYS A 1 258 ? -0.626 16.372 -1.488 1.00 94.19 258 LYS A N 1
ATOM 2039 C CA . LYS A 1 258 ? -0.445 15.023 -0.928 1.00 94.19 258 LYS A CA 1
ATOM 2040 C C . LYS A 1 258 ? -0.619 15.018 0.596 1.00 94.19 258 LYS A C 1
ATOM 2042 O O . LYS A 1 258 ? -1.232 14.101 1.135 1.00 94.19 258 LYS A O 1
ATOM 2047 N N . TRP A 1 259 ? -0.145 16.062 1.284 1.00 95.44 259 TRP A N 1
ATOM 2048 C CA . TRP A 1 259 ? -0.309 16.209 2.738 1.00 95.44 259 TRP A CA 1
ATOM 2049 C C . TRP A 1 259 ? -1.789 16.303 3.110 1.00 95.44 259 TRP A C 1
ATOM 2051 O O . TRP A 1 259 ? -2.285 15.549 3.948 1.00 95.44 259 TRP A O 1
ATOM 2061 N N . ASP A 1 260 ? -2.509 17.194 2.432 1.00 96.56 260 ASP A N 1
ATOM 2062 C CA . ASP A 1 260 ? -3.936 17.413 2.639 1.00 96.56 260 ASP A CA 1
ATOM 2063 C C . ASP A 1 260 ? -4.743 16.153 2.292 1.00 96.56 260 ASP A C 1
ATOM 2065 O O . ASP A 1 260 ? -5.683 15.808 3.008 1.00 96.56 260 ASP A O 1
ATOM 2069 N N . SER A 1 261 ? -4.337 15.422 1.246 1.00 96.06 261 SER A N 1
ATOM 2070 C CA . SER A 1 261 ? -4.955 14.146 0.859 1.00 96.06 261 SER A CA 1
ATOM 2071 C C . SER A 1 261 ? -4.815 13.091 1.955 1.00 96.06 261 SER A C 1
ATOM 2073 O O . SER A 1 261 ? -5.796 12.438 2.302 1.00 96.06 261 SER A O 1
ATOM 2075 N N . ASN A 1 262 ? -3.637 12.959 2.567 1.00 96.88 262 ASN A N 1
ATOM 2076 C CA . ASN A 1 262 ? -3.418 12.018 3.667 1.00 96.88 262 ASN A CA 1
ATOM 2077 C C . ASN A 1 262 ? -4.246 12.365 4.914 1.00 96.88 262 ASN A C 1
ATOM 2079 O O . ASN A 1 262 ? -4.854 11.483 5.524 1.00 96.88 262 ASN A O 1
ATOM 2083 N N . LEU A 1 263 ? -4.345 13.652 5.266 1.00 98.12 263 LEU A N 1
ATOM 2084 C CA . LEU A 1 263 ? -5.228 14.101 6.349 1.00 98.12 263 LEU A CA 1
ATOM 2085 C C . LEU A 1 263 ? -6.710 13.856 6.024 1.00 98.12 263 LEU A C 1
ATOM 2087 O O . LEU A 1 263 ? -7.486 13.474 6.906 1.00 98.12 263 LEU A O 1
ATOM 2091 N N . ALA A 1 264 ? -7.112 14.039 4.765 1.00 98.25 264 ALA A N 1
ATOM 2092 C CA . ALA A 1 264 ? -8.467 13.749 4.309 1.00 98.25 264 ALA A CA 1
ATOM 2093 C C . ALA A 1 264 ? -8.784 12.246 4.374 1.00 98.25 264 ALA A C 1
ATOM 2095 O O . ALA A 1 264 ? -9.871 11.889 4.828 1.00 98.25 264 ALA A O 1
ATOM 2096 N N . LEU A 1 265 ? -7.840 11.374 4.002 1.00 98.25 265 LEU A N 1
ATOM 2097 C CA . LEU A 1 265 ? -7.973 9.921 4.141 1.00 98.25 265 LEU A CA 1
ATOM 2098 C C . LEU A 1 265 ? -8.128 9.507 5.605 1.00 98.25 265 LEU A C 1
ATOM 2100 O O . LEU A 1 265 ? -9.047 8.753 5.928 1.00 98.25 265 LEU A O 1
ATOM 2104 N N . LYS A 1 266 ? -7.301 10.054 6.508 1.00 98.44 266 LYS A N 1
ATOM 2105 C CA . LYS A 1 266 ? -7.441 9.822 7.955 1.00 98.44 266 LYS A CA 1
ATOM 2106 C C . LYS A 1 266 ? -8.856 10.167 8.416 1.00 98.44 266 LYS A C 1
ATOM 2108 O O . LYS A 1 266 ? -9.544 9.329 8.992 1.00 98.44 266 LYS A O 1
ATOM 2113 N N . LYS A 1 267 ? -9.323 11.375 8.087 1.00 98.50 267 LYS A N 1
ATOM 2114 C CA . LYS A 1 267 ? -10.670 11.836 8.442 1.00 98.50 267 LYS A CA 1
ATOM 2115 C C . LYS A 1 267 ? -11.769 10.948 7.848 1.00 98.50 267 LYS A C 1
ATOM 2117 O O . LYS A 1 267 ? -12.752 10.679 8.532 1.00 98.50 267 LYS A O 1
ATOM 2122 N N . TYR A 1 268 ? -11.621 10.512 6.597 1.00 98.38 268 TYR A N 1
ATOM 2123 C CA . TYR A 1 268 ? -12.571 9.633 5.912 1.00 98.38 268 TYR A CA 1
ATOM 2124 C C . TYR A 1 268 ? -12.757 8.313 6.670 1.00 98.38 268 TYR A C 1
ATOM 2126 O O . TYR A 1 268 ? -13.890 7.950 6.990 1.00 98.38 268 TYR A O 1
ATOM 2134 N N . PHE A 1 269 ? -11.664 7.636 7.031 1.00 98.50 269 PHE A N 1
ATOM 2135 C CA . PHE A 1 269 ? -11.750 6.374 7.768 1.00 98.50 269 PHE A CA 1
ATOM 2136 C C . PHE A 1 269 ? -12.223 6.565 9.208 1.00 98.50 269 PHE A C 1
ATOM 2138 O O . PHE A 1 269 ? -13.061 5.788 9.653 1.00 98.50 269 PHE A O 1
ATOM 2145 N N . GLU A 1 270 ? -11.808 7.626 9.905 1.00 98.44 270 GLU A N 1
ATOM 2146 C CA . GLU A 1 270 ? -12.324 7.942 11.248 1.00 98.44 270 GLU A CA 1
ATOM 2147 C C . GLU A 1 270 ? -13.837 8.186 11.245 1.00 98.44 270 GLU A C 1
ATOM 2149 O O . GLU A 1 270 ? -14.549 7.719 12.134 1.00 98.44 270 GLU A O 1
ATOM 2154 N N . GLN A 1 271 ? -14.358 8.869 10.221 1.00 98.25 271 GLN A N 1
ATOM 2155 C CA . GLN A 1 271 ? -15.799 9.048 10.044 1.00 98.25 271 GLN A CA 1
ATOM 2156 C C . GLN A 1 271 ? -16.512 7.728 9.745 1.00 98.25 271 GLN A C 1
ATOM 2158 O O . GLN A 1 271 ? -17.615 7.512 10.245 1.00 98.25 271 GLN A O 1
ATOM 2163 N N . LYS A 1 272 ? -15.892 6.851 8.948 1.00 97.44 272 LYS A N 1
ATOM 2164 C CA . LYS A 1 272 ? -16.465 5.560 8.555 1.00 97.44 272 LYS A CA 1
ATOM 2165 C C . LYS A 1 272 ? -16.531 4.567 9.719 1.00 97.44 272 LYS A C 1
ATOM 2167 O O . LYS A 1 272 ? -17.530 3.865 9.842 1.00 97.44 272 LYS A O 1
ATOM 2172 N N . ILE A 1 273 ? -15.513 4.546 10.581 1.00 97.75 273 ILE A N 1
ATOM 2173 C CA . ILE A 1 273 ? -15.428 3.635 11.738 1.00 97.75 273 ILE A CA 1
ATOM 2174 C C . ILE A 1 273 ? -15.969 4.255 13.040 1.00 97.75 273 ILE A C 1
ATOM 2176 O O . ILE A 1 273 ? -16.215 3.547 14.013 1.00 97.75 273 ILE A O 1
ATOM 2180 N N . GLY A 1 274 ? -16.143 5.580 13.090 1.00 98.12 274 GLY A N 1
ATOM 2181 C CA . GLY A 1 274 ? -16.643 6.302 14.265 1.00 98.12 274 GLY A CA 1
ATOM 2182 C C . GLY A 1 274 ? -15.694 6.297 15.472 1.00 98.12 274 GLY A C 1
ATOM 2183 O O . GLY A 1 274 ? -16.147 6.478 16.603 1.00 98.12 274 GLY A O 1
ATOM 2184 N N . LYS A 1 275 ? -14.395 6.065 15.252 1.00 97.88 275 LYS A N 1
ATOM 2185 C CA . LYS A 1 275 ? -13.347 5.950 16.282 1.00 97.88 275 LYS A CA 1
ATOM 2186 C C . LYS A 1 275 ? -12.102 6.730 15.856 1.00 97.88 275 LYS A C 1
ATOM 2188 O O . LYS A 1 275 ? -11.884 6.951 14.668 1.00 97.88 275 LYS A O 1
ATOM 2193 N N . ASP A 1 276 ? -11.290 7.120 16.835 1.00 98.06 276 ASP A N 1
ATOM 2194 C CA . ASP A 1 276 ? -9.952 7.666 16.592 1.00 98.06 276 ASP A CA 1
ATOM 2195 C C . ASP A 1 276 ? -9.041 6.589 15.983 1.00 98.06 276 ASP A C 1
ATOM 2197 O O . ASP A 1 276 ? -8.979 5.463 16.490 1.00 98.06 276 ASP A O 1
ATOM 2201 N N . ILE A 1 277 ? -8.333 6.935 14.902 1.00 98.25 277 ILE A N 1
ATOM 2202 C CA . ILE A 1 277 ? -7.560 5.950 14.137 1.00 98.25 277 ILE A CA 1
ATOM 2203 C C . ILE A 1 277 ? -6.415 5.360 14.962 1.00 98.25 277 ILE A C 1
ATOM 2205 O O . ILE A 1 277 ? -6.155 4.166 14.865 1.00 98.25 277 ILE A O 1
ATOM 2209 N N . TYR A 1 278 ? -5.756 6.167 15.799 1.00 98.50 278 TYR A N 1
ATOM 2210 C CA . TYR A 1 278 ? -4.568 5.756 16.551 1.00 98.50 278 TYR A CA 1
ATOM 2211 C C . TYR A 1 278 ? -4.905 4.765 17.658 1.00 98.50 278 TYR A C 1
ATOM 2213 O O . TYR A 1 278 ? -4.126 3.851 17.930 1.00 98.50 278 TYR A O 1
ATOM 2221 N N . THR A 1 279 ? -6.089 4.921 18.247 1.00 98.12 279 THR A N 1
ATOM 2222 C CA . THR A 1 279 ? -6.661 3.949 19.178 1.00 98.12 279 THR A CA 1
ATOM 2223 C C . THR A 1 279 ? -6.959 2.627 18.470 1.00 98.12 279 THR A C 1
ATOM 2225 O O . THR A 1 279 ? -6.693 1.566 19.024 1.00 98.12 279 THR A O 1
ATOM 2228 N N . VAL A 1 280 ? -7.496 2.674 17.245 1.00 98.38 280 VAL A N 1
ATOM 2229 C CA . VAL A 1 280 ? -7.845 1.471 16.470 1.00 98.38 280 VAL A CA 1
ATOM 2230 C C . VAL A 1 280 ? -6.607 0.683 16.059 1.00 98.38 280 VAL A C 1
ATOM 2232 O O . VAL A 1 280 ? -6.618 -0.538 16.165 1.00 98.38 280 VAL A O 1
ATOM 2235 N N . VAL A 1 281 ? -5.545 1.356 15.618 1.00 98.38 281 VAL A N 1
ATOM 2236 C CA . VAL A 1 281 ? -4.314 0.707 15.131 1.00 98.38 281 VAL A CA 1
ATOM 2237 C C . VAL A 1 281 ? -3.271 0.475 16.224 1.00 98.38 281 VAL A C 1
ATOM 2239 O O . VAL A 1 281 ? -2.094 0.302 15.919 1.00 98.38 281 VAL A O 1
ATOM 2242 N N . ASP A 1 282 ? -3.682 0.506 17.496 1.00 98.00 282 ASP A N 1
ATOM 2243 C CA . ASP A 1 282 ? -2.825 0.142 18.625 1.00 98.00 282 ASP A CA 1
ATOM 2244 C C . ASP A 1 282 ? -1.493 0.934 18.642 1.00 98.00 282 ASP A C 1
ATOM 2246 O O . ASP A 1 282 ? -0.431 0.385 18.947 1.00 98.00 282 ASP A O 1
ATOM 2250 N N . LYS A 1 283 ? -1.520 2.239 18.311 1.00 97.88 283 LYS A N 1
ATOM 2251 C CA . LYS A 1 283 ? -0.304 3.037 18.034 1.00 97.88 283 LYS A CA 1
ATOM 2252 C C . LYS A 1 283 ? 0.777 2.909 19.114 1.00 97.88 283 LYS A C 1
ATOM 2254 O O . LYS A 1 283 ? 1.957 2.693 18.824 1.00 97.88 283 LYS A O 1
ATOM 2259 N N . ASP A 1 284 ? 0.374 3.018 20.375 1.00 96.44 284 ASP A N 1
ATOM 2260 C CA . ASP A 1 284 ? 1.312 3.064 21.498 1.00 96.44 284 ASP A CA 1
ATOM 2261 C C . ASP A 1 284 ? 1.911 1.692 21.848 1.00 96.44 284 ASP A C 1
ATOM 2263 O O . ASP A 1 284 ? 2.969 1.628 22.479 1.00 96.44 284 ASP A O 1
ATOM 2267 N N . ILE A 1 285 ? 1.287 0.599 21.396 1.00 96.06 285 ILE A N 1
ATOM 2268 C CA . ILE A 1 285 ? 1.576 -0.778 21.828 1.00 96.06 285 ILE A CA 1
ATOM 2269 C C . ILE A 1 285 ? 2.058 -1.696 20.700 1.00 96.06 285 ILE A C 1
ATOM 2271 O O . ILE A 1 285 ? 2.877 -2.574 20.970 1.00 96.06 285 ILE A O 1
ATOM 2275 N N . PHE A 1 286 ? 1.610 -1.513 19.456 1.00 97.44 286 PHE A N 1
ATOM 2276 C CA . PHE A 1 286 ? 1.994 -2.394 18.354 1.00 97.44 286 PHE A CA 1
ATOM 2277 C C . PHE A 1 286 ? 3.452 -2.190 17.939 1.00 97.44 286 PHE A C 1
ATOM 2279 O O . PHE A 1 286 ? 3.883 -1.070 17.652 1.00 97.44 286 PHE A O 1
ATOM 2286 N N . ARG A 1 287 ? 4.206 -3.286 17.862 1.00 96.50 287 ARG A N 1
ATOM 2287 C CA . ARG A 1 287 ? 5.580 -3.328 17.357 1.00 96.50 287 ARG A CA 1
ATOM 2288 C C . ARG A 1 287 ? 5.693 -4.508 16.376 1.00 96.50 287 ARG A C 1
ATOM 2290 O O . ARG A 1 287 ? 5.196 -5.580 16.731 1.00 96.50 287 ARG A O 1
ATOM 2297 N N . PRO A 1 288 ? 6.250 -4.294 15.169 1.00 92.38 288 PRO A N 1
ATOM 2298 C CA . PRO A 1 288 ? 6.315 -5.300 14.107 1.00 92.38 288 PRO A CA 1
ATOM 2299 C C . PRO A 1 288 ? 7.344 -6.407 14.362 1.00 92.38 288 PRO A C 1
ATOM 2301 O O . PRO A 1 288 ? 8.272 -6.195 15.178 1.00 92.38 288 PRO A O 1
#

InterPro domains:
  IPR003607 HD/PDEase domain [cd00077] (118-232)
  IPR006674 HD domain [PF01966] (118-232)
  IPR019818 Isocitrate/isopropylmalate dehydrogenase, conserved site [PS00470] (40-59)
  IPR024084 Isopropylmalate dehydrogenase-like domain [PF00180] (27-66)